Protein AF-A0A7V9ZBE3-F1 (afdb_monomer_lite)

Foldseek 3Di:
DKDKDWDQDPPRWIKMKIKDFAPDDQDDDDADAPQDPPPDDDDPVVDDDDPRMAIEMDTWDWDADPNDIDTDDDQQADDDDPPWDWQFQWHADPVGRRYGYGPLHRQRTWIDLDPFATDHDARADPVRHRPGHSVVRVVCCVQQVRTPQSVSCVRRVHHGDDDDDDPFDDDPVVLCVVLVVVVWHQRSNVRDTHHD

Structure (mmCIF, N/CA/C/O backbone):
data_AF-A0A7V9ZBE3-F1
#
_entry.id   AF-A0A7V9ZBE3-F1
#
loop_
_atom_site.group_PDB
_atom_site.id
_atom_site.type_symbol
_atom_site.label_atom_id
_atom_site.label_alt_id
_atom_site.label_comp_id
_atom_site.label_asym_id
_atom_site.label_entity_id
_atom_site.label_seq_id
_atom_site.pdbx_PDB_ins_code
_atom_site.Cartn_x
_atom_site.Cartn_y
_atom_site.Cartn_z
_atom_site.occupancy
_atom_site.B_iso_or_equiv
_atom_site.auth_seq_id
_atom_site.auth_comp_id
_atom_site.auth_asym_id
_atom_site.auth_atom_id
_atom_site.pdbx_PDB_model_num
ATOM 1 N N . MET A 1 1 ? -10.261 -4.586 -5.052 1.00 50.84 1 MET A N 1
ATOM 2 C CA . MET A 1 1 ? -9.344 -5.351 -5.919 1.00 50.84 1 MET A CA 1
ATOM 3 C C . MET A 1 1 ? -8.081 -4.534 -6.069 1.00 50.84 1 MET A C 1
ATOM 5 O O . MET A 1 1 ? -8.182 -3.362 -6.416 1.00 50.84 1 MET A O 1
ATOM 9 N N . ILE A 1 2 ? -6.935 -5.121 -5.738 1.00 62.88 2 ILE A N 1
ATOM 10 C CA . ILE A 1 2 ? -5.632 -4.501 -5.982 1.00 62.88 2 ILE A CA 1
ATOM 11 C C . ILE A 1 2 ? -5.140 -4.995 -7.351 1.00 62.88 2 ILE A C 1
ATOM 13 O O . ILE A 1 2 ? -5.454 -6.111 -7.752 1.00 62.88 2 ILE A O 1
ATOM 17 N N . ALA A 1 3 ? -4.419 -4.180 -8.110 1.00 81.06 3 ALA A N 1
ATOM 18 C CA . ALA A 1 3 ? -3.663 -4.650 -9.273 1.00 81.06 3 ALA A CA 1
ATOM 19 C C . ALA A 1 3 ? -2.249 -4.098 -9.147 1.00 81.06 3 ALA A C 1
ATOM 21 O O . ALA A 1 3 ? -2.089 -2.894 -8.977 1.00 81.06 3 ALA A O 1
ATOM 22 N N . ALA A 1 4 ? -1.233 -4.955 -9.189 1.00 86.50 4 ALA A N 1
ATOM 23 C CA . ALA A 1 4 ? 0.150 -4.536 -9.008 1.00 86.50 4 ALA A CA 1
ATOM 24 C C . ALA A 1 4 ? 0.995 -4.939 -10.212 1.00 86.50 4 ALA A C 1
ATOM 26 O O . ALA A 1 4 ? 0.887 -6.065 -10.699 1.00 86.50 4 ALA A O 1
ATOM 27 N N . LYS A 1 5 ? 1.848 -4.027 -10.678 1.00 90.56 5 LYS A N 1
ATOM 28 C CA . LYS A 1 5 ? 2.802 -4.307 -11.750 1.00 90.56 5 LYS A CA 1
ATOM 29 C C . LYS A 1 5 ? 4.126 -3.606 -11.484 1.00 90.56 5 LYS A C 1
ATOM 31 O O . LYS A 1 5 ? 4.147 -2.460 -11.032 1.00 90.56 5 LYS A O 1
ATOM 36 N N . SER A 1 6 ? 5.218 -4.323 -11.729 1.00 91.69 6 SER A N 1
ATOM 37 C CA . SER A 1 6 ? 6.575 -3.820 -11.532 1.00 91.69 6 SER A CA 1
ATOM 38 C C . SER A 1 6 ? 7.212 -3.398 -12.850 1.00 91.69 6 SER A C 1
ATOM 40 O O . SER A 1 6 ? 6.958 -4.004 -13.891 1.00 91.69 6 SER A O 1
ATOM 42 N N . TYR A 1 7 ? 8.058 -2.376 -12.785 1.00 91.06 7 TYR A N 1
ATOM 43 C CA . TYR A 1 7 ? 8.731 -1.769 -13.927 1.00 91.06 7 TYR A CA 1
ATOM 44 C C . TYR A 1 7 ? 10.185 -1.499 -13.563 1.00 91.06 7 TYR A C 1
ATOM 46 O O . TYR A 1 7 ? 10.488 -1.136 -12.424 1.00 91.06 7 TYR A O 1
ATOM 54 N N . ALA A 1 8 ? 11.070 -1.681 -14.539 1.00 89.06 8 ALA A N 1
ATOM 55 C CA . ALA A 1 8 ? 12.418 -1.150 -14.454 1.00 89.06 8 ALA A CA 1
ATOM 56 C C . ALA A 1 8 ? 12.346 0.363 -14.668 1.00 89.06 8 ALA A C 1
ATOM 58 O O . ALA A 1 8 ? 11.614 0.829 -15.545 1.00 89.06 8 ALA A O 1
ATOM 59 N N . VAL A 1 9 ? 13.081 1.111 -13.860 1.00 84.62 9 VAL A N 1
ATOM 60 C CA . VAL A 1 9 ? 13.240 2.560 -14.004 1.00 84.62 9 VAL A CA 1
ATOM 61 C C . VAL A 1 9 ? 14.723 2.883 -14.131 1.00 84.62 9 VAL A C 1
ATOM 63 O O . VAL A 1 9 ? 15.567 2.004 -13.947 1.00 84.62 9 VAL A O 1
ATOM 66 N N . GLU A 1 10 ? 15.032 4.127 -14.486 1.00 76.06 10 GLU A N 1
ATOM 67 C CA . GLU A 1 10 ? 16.412 4.617 -14.531 1.00 76.06 10 GLU A CA 1
ATOM 68 C C . GLU A 1 10 ? 17.120 4.352 -13.181 1.00 76.06 10 GLU A C 1
ATOM 70 O O . GLU A 1 10 ? 16.465 4.257 -12.140 1.00 76.06 10 GLU A O 1
ATOM 75 N N . ASP A 1 11 ? 18.443 4.164 -13.209 1.00 73.88 11 ASP A N 1
ATOM 76 C CA . ASP A 1 11 ? 19.284 3.752 -12.065 1.00 73.88 11 ASP A CA 1
ATOM 77 C C . ASP A 1 11 ? 19.127 2.285 -11.599 1.00 73.88 11 ASP A C 1
ATOM 79 O O . ASP A 1 11 ? 19.189 1.997 -10.401 1.00 73.88 11 ASP A O 1
ATOM 83 N N . ASP A 1 12 ? 18.906 1.340 -12.525 1.00 74.69 12 ASP A N 1
ATOM 84 C CA . ASP A 1 12 ? 18.849 -0.118 -12.263 1.00 74.69 12 ASP A CA 1
ATOM 85 C C . ASP A 1 12 ? 17.875 -0.527 -11.140 1.00 74.69 12 ASP A C 1
ATOM 87 O O . ASP A 1 12 ? 18.015 -1.555 -10.470 1.00 74.69 12 ASP A O 1
ATOM 91 N N . SER A 1 13 ? 16.848 0.293 -10.935 1.00 86.56 13 SER A N 1
ATOM 92 C CA . SER A 1 13 ? 15.885 0.134 -9.858 1.00 86.56 13 SER A CA 1
ATOM 93 C C . SER A 1 13 ? 14.605 -0.521 -10.371 1.00 86.56 13 SER A C 1
ATOM 95 O O . SER A 1 13 ? 14.184 -0.329 -11.512 1.00 86.56 13 SER A O 1
ATOM 97 N N . ILE A 1 14 ? 13.944 -1.289 -9.505 1.00 90.06 14 ILE A N 1
ATOM 98 C CA . ILE A 1 14 ? 12.598 -1.808 -9.765 1.00 90.06 14 ILE A CA 1
ATOM 99 C C . ILE A 1 14 ? 11.626 -1.011 -8.910 1.00 90.06 14 ILE A C 1
ATOM 101 O O . ILE A 1 14 ? 11.828 -0.881 -7.701 1.00 90.06 14 ILE A O 1
ATOM 105 N N . VAL A 1 15 ? 10.554 -0.525 -9.527 1.00 90.62 15 VAL A N 1
ATOM 106 C CA . VAL A 1 15 ? 9.406 0.049 -8.822 1.00 90.62 15 VAL A CA 1
ATOM 107 C C . VAL A 1 15 ? 8.166 -0.783 -9.080 1.00 90.62 15 VAL A C 1
ATOM 109 O O . VAL A 1 15 ? 8.050 -1.442 -10.111 1.00 90.62 15 VAL A O 1
ATOM 112 N N . THR A 1 16 ? 7.212 -0.733 -8.160 1.00 90.75 16 THR A N 1
ATOM 113 C CA . THR A 1 16 ? 5.905 -1.366 -8.308 1.00 90.75 16 THR A CA 1
ATOM 114 C C . THR A 1 16 ? 4.815 -0.326 -8.157 1.00 90.75 16 THR A C 1
ATOM 116 O O . THR A 1 16 ? 4.731 0.360 -7.140 1.00 90.75 16 THR A O 1
ATOM 119 N N . TRP A 1 17 ? 3.939 -0.268 -9.150 1.00 91.94 17 TRP A N 1
ATOM 120 C CA . TRP A 1 17 ? 2.702 0.491 -9.090 1.00 91.94 17 TRP A CA 1
ATOM 121 C C . TRP A 1 17 ? 1.583 -0.427 -8.631 1.00 91.94 17 TRP A C 1
ATOM 123 O O . TRP A 1 17 ? 1.403 -1.512 -9.183 1.00 91.94 17 TRP A O 1
ATOM 133 N N . SER A 1 18 ? 0.854 -0.004 -7.603 1.00 92.38 18 SER A N 1
ATOM 134 C CA . SER A 1 18 ? -0.285 -0.733 -7.049 1.00 92.38 18 SER A CA 1
ATOM 135 C C . SER A 1 18 ? -1.540 0.121 -7.178 1.00 92.38 18 SER A C 1
ATOM 137 O O . SER A 1 18 ? -1.599 1.234 -6.660 1.00 92.38 18 SER A O 1
ATOM 139 N N . LYS A 1 19 ? -2.536 -0.396 -7.890 1.00 93.62 19 LYS A N 1
ATOM 140 C CA . LYS A 1 19 ? -3.862 0.197 -8.027 1.00 93.62 19 LYS A CA 1
ATOM 141 C C . LYS A 1 19 ? -4.724 -0.244 -6.855 1.00 93.62 19 LYS A C 1
ATOM 143 O O . LYS A 1 19 ? -4.831 -1.443 -6.612 1.00 93.62 19 LYS A O 1
ATOM 148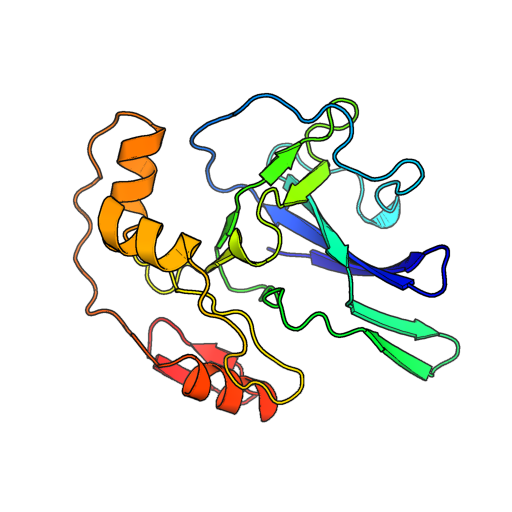 N N . PHE A 1 20 ? -5.355 0.702 -6.175 1.00 93.38 20 PHE A N 1
ATOM 149 C CA . PHE A 1 20 ? -6.295 0.447 -5.089 1.00 93.38 20 PHE A CA 1
ATOM 150 C C . PHE A 1 20 ? -7.655 1.022 -5.427 1.00 93.38 20 PHE A C 1
ATOM 152 O O . PHE A 1 20 ? -7.739 2.113 -5.983 1.00 93.38 20 PHE A O 1
ATOM 159 N N . LYS A 1 21 ? -8.706 0.321 -5.003 1.00 93.62 21 LYS A N 1
ATOM 160 C CA . LYS A 1 21 ? -10.043 0.896 -4.895 1.00 93.62 21 LYS A CA 1
ATOM 161 C C . LYS A 1 21 ? -10.187 1.588 -3.538 1.00 93.62 21 LYS A C 1
ATOM 163 O O . LYS A 1 21 ? -9.895 0.991 -2.505 1.00 93.62 21 LYS A O 1
ATOM 168 N N . ILE A 1 22 ? -10.650 2.828 -3.552 1.00 92.81 22 ILE A N 1
ATOM 169 C CA . ILE A 1 22 ? -10.975 3.636 -2.385 1.00 92.81 22 ILE A CA 1
ATOM 170 C C . ILE A 1 22 ? -12.344 3.187 -1.874 1.00 92.81 22 ILE A C 1
ATOM 172 O O . ILE A 1 22 ? -13.350 3.316 -2.569 1.00 92.81 22 ILE A O 1
ATOM 176 N N . LEU A 1 23 ? -12.384 2.661 -0.652 1.00 92.19 23 LEU A N 1
ATOM 177 C CA . LEU A 1 23 ? -13.646 2.360 0.033 1.00 92.19 23 LEU A CA 1
ATOM 178 C C . LEU A 1 23 ? -14.158 3.573 0.810 1.00 92.19 23 LEU A C 1
ATOM 180 O O . LEU A 1 23 ? -15.359 3.812 0.882 1.00 92.19 23 LEU A O 1
ATOM 184 N N . GLU A 1 24 ? -13.234 4.337 1.388 1.00 90.69 24 GLU A N 1
ATOM 185 C CA . GLU A 1 24 ? -13.528 5.480 2.240 1.00 90.69 24 GLU A CA 1
ATOM 186 C C . GLU A 1 24 ? -12.332 6.447 2.257 1.00 90.69 24 GLU A C 1
ATOM 188 O O . GLU A 1 24 ? -11.189 6.043 2.032 1.00 90.69 24 GLU A O 1
ATOM 193 N N . SER A 1 25 ? -12.581 7.730 2.532 1.00 89.19 25 SER A N 1
ATOM 194 C CA . SER A 1 25 ? -11.545 8.746 2.744 1.00 89.19 25 SER A CA 1
ATOM 195 C C . SER A 1 25 ? -11.967 9.680 3.878 1.00 89.19 25 SER A C 1
ATOM 197 O O . SER A 1 25 ? -13.076 10.207 3.847 1.00 89.19 25 SER A O 1
ATOM 199 N N . TRP A 1 26 ? -11.108 9.872 4.886 1.00 83.88 26 TRP A N 1
ATOM 200 C CA . TRP A 1 26 ? -11.493 10.578 6.120 1.00 83.88 26 TRP A CA 1
ATOM 201 C C . TRP A 1 26 ? -11.003 12.019 6.205 1.00 83.88 26 TRP A C 1
ATOM 203 O O . TRP A 1 26 ? -11.741 12.895 6.645 1.00 83.88 26 TRP A O 1
ATOM 213 N N . ARG A 1 27 ? -9.751 12.285 5.819 1.00 76.69 27 ARG A N 1
ATOM 214 C CA . ARG A 1 27 ? -9.167 13.625 5.916 1.00 76.69 27 ARG A CA 1
ATOM 215 C C . ARG A 1 27 ? -8.175 13.869 4.795 1.00 76.69 27 ARG A C 1
ATOM 217 O O . ARG A 1 27 ? -7.269 13.073 4.572 1.00 76.69 27 ARG A O 1
ATOM 224 N N . GLN A 1 28 ? -8.323 15.012 4.138 1.00 66.75 28 GLN A N 1
ATOM 225 C CA . GLN A 1 28 ? -7.358 15.503 3.168 1.00 66.75 28 GLN A CA 1
ATOM 226 C C . GLN A 1 28 ? -6.456 16.527 3.861 1.00 66.75 28 GLN A C 1
ATOM 228 O O . GLN A 1 28 ? -6.912 17.583 4.297 1.00 66.75 28 GLN A O 1
ATOM 233 N N . VAL A 1 29 ? -5.180 16.187 4.015 1.00 66.69 29 VAL A N 1
ATOM 234 C CA . VAL A 1 29 ? -4.126 17.148 4.367 1.00 66.69 29 VAL A CA 1
ATOM 235 C C . VAL A 1 29 ? -3.548 17.764 3.094 1.00 66.69 29 VAL A C 1
ATOM 237 O O . VAL A 1 29 ? -3.790 17.262 1.994 1.00 66.69 29 VAL A O 1
ATOM 240 N N . ALA A 1 30 ? -2.857 18.898 3.242 1.00 62.47 30 ALA A N 1
ATOM 241 C CA . ALA A 1 30 ? -2.333 19.670 2.121 1.00 62.47 30 ALA A CA 1
ATOM 242 C C . ALA A 1 30 ? -1.533 18.788 1.148 1.00 62.47 30 ALA A C 1
ATOM 244 O O . ALA A 1 30 ? -0.775 17.906 1.560 1.00 62.47 30 ALA A O 1
ATOM 245 N N . ALA A 1 31 ? -1.731 19.034 -0.148 1.00 64.06 31 ALA A N 1
ATOM 246 C CA . ALA A 1 31 ? -1.016 18.322 -1.192 1.00 64.06 31 ALA A CA 1
ATOM 247 C C . ALA A 1 31 ? 0.492 18.578 -1.082 1.00 64.06 31 ALA A C 1
ATOM 249 O O . ALA A 1 31 ? 0.947 19.642 -0.664 1.00 64.06 31 ALA A O 1
ATOM 250 N N . CYS A 1 32 ? 1.261 17.572 -1.466 1.00 65.94 32 CYS A N 1
ATOM 251 C CA . CYS A 1 32 ? 2.704 17.667 -1.598 1.00 65.94 32 CYS A CA 1
ATOM 252 C C . CYS A 1 32 ? 3.074 18.548 -2.780 1.00 65.94 32 CYS A C 1
ATOM 254 O O . CYS A 1 32 ? 2.455 18.404 -3.827 1.00 65.94 32 CYS A O 1
ATOM 256 N N . SER A 1 33 ? 4.108 19.378 -2.686 1.00 61.09 33 SER A N 1
ATOM 257 C CA . SER A 1 33 ? 4.586 20.110 -3.865 1.00 61.09 33 SER A CA 1
ATOM 258 C C . SER A 1 33 ? 5.357 19.229 -4.864 1.00 61.09 33 SER A C 1
ATOM 260 O O . SER A 1 33 ? 5.420 19.606 -6.027 1.00 61.09 33 SER A O 1
ATOM 262 N N . ALA A 1 34 ? 5.911 18.078 -4.443 1.00 63.38 34 ALA A N 1
ATOM 263 C CA . ALA A 1 34 ? 6.685 17.155 -5.295 1.00 63.38 34 ALA A CA 1
ATOM 264 C C . ALA A 1 34 ? 6.750 15.721 -4.712 1.00 63.38 34 ALA A C 1
ATOM 266 O O . ALA A 1 34 ? 7.783 15.287 -4.206 1.00 63.38 34 ALA A O 1
ATOM 267 N N . CYS A 1 35 ? 5.628 14.993 -4.698 1.00 63.94 35 CYS A N 1
ATOM 268 C CA . CYS A 1 35 ? 5.565 13.680 -4.026 1.00 63.94 35 CYS A CA 1
ATOM 269 C C . CYS A 1 35 ? 5.939 12.482 -4.874 1.00 63.94 35 CYS A C 1
ATOM 271 O O . CYS A 1 35 ? 6.245 11.409 -4.345 1.00 63.94 35 CYS A O 1
ATOM 273 N N . ILE A 1 36 ? 5.899 12.671 -6.179 1.00 67.69 36 ILE A N 1
ATOM 274 C CA . ILE A 1 36 ? 6.464 11.751 -7.136 1.00 67.69 36 ILE A CA 1
ATOM 275 C C . ILE A 1 36 ? 7.740 12.432 -7.611 1.00 67.69 36 ILE A C 1
ATOM 277 O O . ILE A 1 36 ? 7.722 13.622 -7.924 1.00 67.69 36 ILE A O 1
ATOM 281 N N . ARG A 1 37 ? 8.867 11.711 -7.571 1.00 66.12 37 ARG A N 1
ATOM 282 C CA . ARG A 1 37 ? 10.124 12.233 -8.119 1.00 66.12 37 ARG A CA 1
ATOM 283 C C . ARG A 1 37 ? 9.884 12.659 -9.564 1.00 66.12 37 ARG A C 1
ATOM 285 O O . ARG A 1 37 ? 9.230 11.930 -10.314 1.00 66.12 37 ARG A O 1
ATOM 292 N N . ASP A 1 38 ? 10.458 13.795 -9.940 1.00 60.62 38 ASP A N 1
ATOM 293 C CA . ASP A 1 38 ? 10.455 14.257 -11.324 1.00 60.62 38 ASP A CA 1
ATOM 294 C C . ASP A 1 38 ? 10.902 13.114 -12.253 1.00 60.62 38 ASP A C 1
ATOM 296 O O . ASP A 1 38 ? 11.915 12.461 -12.007 1.00 60.62 38 ASP A O 1
ATOM 300 N N . GLY A 1 39 ? 10.102 12.829 -13.285 1.00 62.28 39 GLY A N 1
ATOM 301 C CA . GLY A 1 39 ? 10.372 11.777 -14.275 1.00 62.28 39 GLY A CA 1
ATOM 302 C C . GLY A 1 39 ? 9.673 10.428 -14.047 1.00 62.28 39 GLY A C 1
ATOM 303 O O . GLY A 1 39 ? 9.581 9.638 -14.985 1.00 62.28 39 GLY A O 1
ATOM 304 N N . LEU A 1 40 ? 9.103 10.158 -12.868 1.00 77.31 40 LEU A N 1
ATOM 305 C CA . LEU A 1 40 ? 8.346 8.922 -12.612 1.00 77.31 40 LEU A CA 1
ATOM 306 C C . LEU A 1 40 ? 6.865 9.088 -12.978 1.00 77.31 40 LEU A C 1
ATOM 308 O O . LEU A 1 40 ? 6.022 9.382 -12.137 1.00 77.31 40 LEU A O 1
ATOM 312 N N . ALA A 1 41 ? 6.530 8.879 -14.249 1.00 83.69 41 ALA A N 1
ATOM 313 C CA . ALA A 1 41 ? 5.139 8.887 -14.698 1.00 83.69 41 ALA A CA 1
ATOM 314 C C . ALA A 1 41 ? 4.417 7.562 -14.364 1.00 83.69 41 ALA A C 1
ATOM 316 O O . ALA A 1 41 ? 5.033 6.491 -14.425 1.00 83.69 41 ALA A O 1
ATOM 317 N N . PRO A 1 42 ? 3.106 7.596 -14.051 1.00 88.44 42 PRO A N 1
ATOM 318 C CA . PRO A 1 42 ? 2.310 6.379 -13.951 1.00 88.44 42 PRO A CA 1
ATOM 319 C C . PRO A 1 42 ? 2.291 5.624 -15.297 1.00 88.44 42 PRO A C 1
ATOM 321 O O . PRO A 1 42 ? 2.173 6.255 -16.352 1.00 88.44 42 PRO A O 1
ATOM 324 N N . PRO A 1 43 ? 2.368 4.282 -15.290 1.00 90.50 43 PRO A N 1
ATOM 325 C CA . PRO A 1 43 ? 2.350 3.471 -16.502 1.00 90.50 43 PRO A CA 1
ATOM 326 C C . PRO A 1 43 ? 1.030 3.612 -17.260 1.00 90.50 43 PRO A C 1
ATOM 328 O O . PRO A 1 43 ? -0.050 3.528 -16.670 1.00 90.50 43 PRO A O 1
ATOM 331 N N . THR A 1 44 ? 1.106 3.783 -18.579 1.00 92.06 44 THR A N 1
ATOM 332 C CA . THR A 1 44 ? -0.071 4.016 -19.433 1.00 92.06 44 THR A CA 1
ATOM 333 C C . THR A 1 44 ? -1.048 2.845 -19.445 1.00 92.06 44 THR A C 1
ATOM 335 O O . THR A 1 44 ? -2.248 3.056 -19.571 1.00 92.06 44 THR A O 1
ATOM 338 N N . ASP A 1 45 ? -0.564 1.620 -19.257 1.00 91.31 45 ASP A N 1
ATOM 339 C CA . ASP A 1 45 ? -1.368 0.399 -19.179 1.00 91.31 45 ASP A CA 1
ATOM 340 C C . ASP A 1 45 ? -2.088 0.217 -17.832 1.00 91.31 45 ASP A C 1
ATOM 342 O O . ASP A 1 45 ? -2.932 -0.668 -17.696 1.00 91.31 45 ASP A O 1
ATOM 346 N N . MET A 1 46 ? -1.789 1.055 -16.835 1.00 92.31 46 MET A N 1
ATOM 347 C CA . MET A 1 46 ? -2.532 1.119 -15.572 1.00 92.31 46 MET A CA 1
ATOM 348 C C . MET A 1 46 ? -3.571 2.250 -15.547 1.00 92.31 46 MET A C 1
ATOM 350 O O . MET A 1 46 ? -4.309 2.377 -14.562 1.00 92.31 46 MET A O 1
ATOM 354 N N . LEU A 1 47 ? -3.655 3.027 -16.630 1.00 92.19 47 LEU A N 1
ATOM 355 C CA . LEU A 1 47 ? -4.565 4.152 -16.831 1.00 92.19 47 LEU A CA 1
ATOM 356 C C . LEU A 1 47 ? -5.659 3.819 -17.874 1.00 92.19 47 LEU A C 1
ATOM 358 O O . LEU A 1 47 ? -5.462 2.932 -18.704 1.00 92.19 47 LEU A O 1
ATOM 362 N N . PRO A 1 48 ? -6.800 4.539 -17.877 1.00 93.06 48 PRO A N 1
ATOM 363 C CA . PRO A 1 48 ? -7.223 5.529 -16.881 1.00 93.06 48 PRO A CA 1
ATOM 364 C C . PRO A 1 48 ? -7.597 4.883 -15.535 1.00 93.06 48 PRO A C 1
ATOM 366 O O . PRO A 1 48 ? -7.747 3.665 -15.427 1.00 93.06 48 PRO A O 1
ATOM 369 N N . LEU A 1 49 ? -7.726 5.713 -14.499 1.00 92.69 49 LEU A N 1
ATOM 370 C CA . LEU A 1 49 ? -8.242 5.302 -13.192 1.00 92.69 49 LEU A CA 1
ATOM 371 C C . LEU A 1 49 ? -9.727 5.633 -13.091 1.00 92.69 49 LEU A C 1
ATOM 373 O O . LEU A 1 49 ? -10.157 6.703 -13.523 1.00 92.69 49 LEU A O 1
ATOM 377 N N . ASN A 1 50 ? -10.502 4.730 -12.492 1.00 94.31 50 ASN A N 1
ATOM 378 C CA . ASN A 1 50 ? -11.871 5.053 -12.096 1.00 94.31 50 ASN A CA 1
ATOM 379 C C . ASN A 1 50 ? -11.863 6.117 -10.981 1.00 94.31 50 ASN A C 1
ATOM 381 O O . ASN A 1 50 ? -10.866 6.229 -10.270 1.00 94.31 50 ASN A O 1
ATOM 385 N N . PRO A 1 51 ? -12.939 6.902 -10.779 1.00 91.75 51 PRO A N 1
ATOM 386 C CA . PRO A 1 51 ? -12.965 7.957 -9.755 1.00 91.75 51 PRO A CA 1
ATOM 387 C C . PRO A 1 51 ? -12.715 7.466 -8.321 1.00 91.75 51 PRO A C 1
ATOM 389 O O . PRO A 1 51 ? -12.265 8.229 -7.469 1.00 91.75 51 PRO A O 1
ATOM 392 N N . ASP A 1 52 ? -13.011 6.196 -8.057 1.00 93.56 52 ASP A N 1
ATOM 393 C CA . ASP A 1 52 ? -12.778 5.495 -6.800 1.00 93.56 52 ASP A CA 1
ATOM 394 C C . ASP A 1 52 ? -11.471 4.692 -6.808 1.00 93.56 52 ASP A C 1
ATOM 396 O O . ASP A 1 52 ? -11.310 3.790 -5.996 1.00 93.56 52 ASP A O 1
ATOM 400 N N . GLU A 1 53 ? -10.531 4.983 -7.705 1.00 94.31 53 GLU A N 1
ATOM 401 C CA . GLU A 1 53 ? -9.229 4.321 -7.764 1.00 94.31 53 GLU A CA 1
ATOM 402 C C . GLU A 1 53 ? -8.073 5.293 -7.517 1.00 94.31 53 GLU A C 1
ATOM 404 O O . GLU A 1 53 ? -8.124 6.471 -7.882 1.00 94.31 53 GLU A O 1
ATOM 409 N N . ILE A 1 54 ? -7.001 4.766 -6.925 1.00 92.81 54 ILE A N 1
ATOM 410 C CA . ILE A 1 54 ? -5.701 5.434 -6.812 1.00 92.81 54 ILE A CA 1
ATOM 411 C C . ILE A 1 54 ? -4.570 4.521 -7.276 1.00 92.81 54 ILE A C 1
ATOM 413 O O . ILE A 1 54 ? -4.666 3.297 -7.177 1.00 92.81 54 ILE A O 1
ATOM 417 N N . LEU A 1 55 ? -3.473 5.126 -7.726 1.00 93.00 55 LEU A N 1
ATOM 418 C CA . LEU A 1 55 ? -2.194 4.465 -7.956 1.00 93.00 55 LEU A CA 1
ATOM 419 C C . LEU A 1 55 ? -1.184 4.886 -6.897 1.00 93.00 55 LEU A C 1
ATOM 421 O O . LEU A 1 55 ? -0.908 6.070 -6.707 1.00 93.00 55 LEU A O 1
ATOM 425 N N . VAL A 1 56 ? -0.606 3.882 -6.250 1.00 90.38 56 VAL A N 1
ATOM 426 C CA . VAL A 1 56 ? 0.446 4.038 -5.254 1.00 90.38 56 VAL A CA 1
ATOM 427 C C . VAL A 1 56 ? 1.745 3.498 -5.833 1.00 90.38 56 VAL A C 1
ATOM 429 O O . VAL A 1 56 ? 1.821 2.331 -6.228 1.00 90.38 56 VAL A O 1
ATOM 432 N N . LEU A 1 57 ? 2.765 4.349 -5.860 1.00 88.69 57 LEU A N 1
ATOM 433 C CA . LEU A 1 57 ? 4.132 3.965 -6.189 1.00 88.69 57 LEU A CA 1
ATOM 434 C C . LEU A 1 57 ? 4.852 3.434 -4.946 1.00 88.69 57 LEU A C 1
ATOM 436 O O . LEU A 1 57 ? 4.800 4.046 -3.878 1.00 88.69 57 LEU A O 1
ATOM 440 N N . ARG A 1 58 ? 5.592 2.337 -5.107 1.00 87.00 58 ARG A N 1
ATOM 441 C CA . ARG A 1 58 ? 6.608 1.890 -4.146 1.00 87.00 58 ARG A CA 1
ATOM 442 C C . ARG A 1 58 ? 7.872 1.419 -4.857 1.00 87.00 58 ARG A C 1
ATOM 444 O O . ARG A 1 58 ? 7.814 1.003 -6.013 1.00 87.00 58 ARG A O 1
ATOM 451 N N . GLY A 1 59 ? 8.994 1.428 -4.147 1.00 86.25 59 GLY A N 1
ATOM 452 C CA . GLY A 1 59 ? 10.203 0.745 -4.599 1.00 86.25 59 GLY A CA 1
ATOM 453 C C . GLY A 1 59 ? 10.100 -0.776 -4.435 1.00 86.25 59 GLY A C 1
ATOM 454 O O . GLY A 1 59 ? 9.236 -1.301 -3.725 1.00 86.25 59 GLY A O 1
ATOM 455 N N . GLY A 1 60 ? 10.997 -1.486 -5.109 1.00 88.56 60 GLY A N 1
ATOM 456 C CA . GLY A 1 60 ? 11.022 -2.940 -5.133 1.00 88.56 60 GLY A CA 1
ATOM 457 C C . GLY A 1 60 ? 9.956 -3.543 -6.046 1.00 88.56 60 GLY A C 1
ATOM 458 O O . GLY A 1 60 ? 9.144 -2.852 -6.667 1.00 88.56 60 GLY A O 1
ATOM 459 N N . GLY A 1 61 ? 9.960 -4.869 -6.144 1.00 89.12 61 GLY A N 1
ATOM 460 C CA . GLY A 1 61 ? 9.039 -5.610 -6.994 1.00 89.12 61 GLY A CA 1
ATOM 461 C C . GLY A 1 61 ? 9.637 -6.873 -7.585 1.00 89.12 61 GLY A C 1
ATOM 462 O O . GLY A 1 61 ? 10.684 -7.365 -7.161 1.00 89.12 61 GLY A O 1
ATOM 463 N N . SER A 1 62 ? 8.945 -7.416 -8.578 1.00 89.75 62 SER A N 1
ATOM 464 C CA . SER A 1 62 ? 9.406 -8.569 -9.345 1.00 89.75 62 SER A CA 1
ATOM 465 C C . SER A 1 62 ? 9.133 -8.335 -10.823 1.00 89.75 62 SER A C 1
ATOM 467 O O . SER A 1 62 ? 7.997 -8.070 -11.205 1.00 89.75 62 SER A O 1
ATOM 469 N N . LEU A 1 63 ? 10.171 -8.430 -11.649 1.00 91.31 63 LEU A N 1
ATOM 470 C CA . LEU A 1 63 ? 10.100 -8.193 -13.088 1.00 91.31 63 LEU A CA 1
ATOM 471 C C . LEU A 1 63 ? 10.808 -9.328 -13.828 1.00 91.31 63 LEU A C 1
ATOM 473 O O . LEU A 1 63 ? 11.929 -9.689 -13.480 1.00 91.31 63 LEU A O 1
ATOM 477 N N . ALA A 1 64 ? 10.169 -9.878 -14.858 1.00 91.06 64 ALA A N 1
ATOM 478 C CA . ALA A 1 64 ? 10.804 -10.834 -15.756 1.00 91.06 64 ALA A CA 1
ATOM 479 C C . ALA A 1 64 ? 11.395 -10.102 -16.970 1.00 91.06 64 ALA A C 1
ATOM 481 O O . ALA A 1 64 ? 10.664 -9.438 -17.703 1.00 91.06 64 ALA A O 1
ATOM 482 N N . VAL A 1 65 ? 12.702 -10.244 -17.198 1.00 86.06 65 VAL A N 1
ATOM 483 C CA . VAL A 1 65 ? 13.415 -9.673 -18.351 1.00 86.06 65 VAL A CA 1
ATOM 484 C C . VAL A 1 65 ? 14.154 -10.801 -19.060 1.00 86.06 65 VAL A C 1
ATOM 486 O O . VAL A 1 65 ? 14.953 -11.498 -18.443 1.00 86.06 65 VAL A O 1
ATOM 489 N N . ASN A 1 66 ? 13.870 -11.019 -20.348 1.00 91.00 66 ASN A N 1
ATOM 490 C CA . ASN A 1 66 ? 14.483 -12.090 -21.152 1.00 91.00 66 ASN A CA 1
ATOM 491 C C . ASN A 1 66 ? 14.395 -13.489 -20.502 1.00 91.00 66 ASN A C 1
ATOM 493 O O . ASN A 1 66 ? 15.335 -14.276 -20.561 1.00 91.00 66 ASN A O 1
ATOM 497 N N . GLY A 1 67 ? 13.273 -13.790 -19.839 1.00 90.44 67 GLY A N 1
ATOM 498 C CA . GLY A 1 67 ? 13.065 -15.061 -19.135 1.00 90.44 67 GLY A CA 1
ATOM 499 C C . GLY A 1 67 ? 13.755 -15.171 -17.769 1.00 90.44 67 GLY A C 1
ATOM 500 O O . GLY A 1 67 ? 13.556 -16.165 -17.077 1.00 90.44 67 GLY A O 1
ATOM 501 N N . VAL A 1 68 ? 14.511 -14.155 -17.342 1.00 90.62 68 VAL A N 1
ATOM 502 C CA . VAL A 1 68 ? 15.122 -14.082 -16.008 1.00 90.62 68 VAL A CA 1
ATOM 503 C C . VAL A 1 68 ? 14.215 -13.283 -15.077 1.00 90.62 68 VAL A C 1
ATOM 505 O O . VAL A 1 68 ? 13.865 -12.141 -15.369 1.00 90.62 68 VAL A O 1
ATOM 508 N N . LEU A 1 69 ? 13.834 -13.875 -13.944 1.00 91.19 69 LEU A N 1
ATOM 509 C CA . LEU A 1 69 ? 13.052 -13.198 -12.910 1.00 91.19 69 LEU A CA 1
ATOM 510 C C . LEU A 1 69 ? 13.978 -12.407 -11.979 1.00 91.19 69 LEU A C 1
ATOM 512 O O . LEU A 1 69 ? 14.707 -12.990 -11.178 1.00 91.19 69 LEU A O 1
ATOM 516 N N . LEU A 1 70 ? 13.907 -11.082 -12.052 1.00 89.75 70 LEU A N 1
ATOM 517 C CA . LEU A 1 70 ? 14.575 -10.164 -11.137 1.00 89.75 70 LEU A CA 1
ATOM 518 C C . LEU A 1 70 ? 13.634 -9.823 -9.981 1.00 89.75 70 LEU A C 1
ATOM 520 O O . LEU A 1 70 ? 12.457 -9.527 -10.196 1.00 89.75 70 LEU A O 1
ATOM 524 N N . LYS A 1 71 ? 14.153 -9.843 -8.751 1.00 89.31 71 LYS A N 1
ATOM 525 C CA . LYS A 1 71 ? 13.418 -9.436 -7.548 1.00 89.31 71 LYS A CA 1
ATOM 526 C C . LYS A 1 71 ? 14.206 -8.376 -6.798 1.00 89.31 71 LYS A C 1
ATOM 528 O O . LYS A 1 71 ? 15.364 -8.597 -6.463 1.00 89.31 71 LYS A O 1
ATOM 533 N N . SER A 1 72 ? 13.551 -7.264 -6.494 1.00 87.44 72 SER A N 1
ATOM 534 C CA . SER A 1 72 ? 14.061 -6.249 -5.576 1.00 87.44 72 SER A CA 1
ATOM 535 C C . SER A 1 72 ? 13.154 -6.230 -4.352 1.00 87.44 72 SER A C 1
ATOM 537 O O . SER A 1 72 ? 11.949 -5.997 -4.466 1.00 87.44 72 SER A O 1
ATOM 539 N N . ILE A 1 73 ? 13.712 -6.563 -3.190 1.00 79.88 73 ILE A N 1
ATOM 540 C CA . ILE A 1 73 ? 12.955 -6.705 -1.946 1.00 79.88 73 ILE A CA 1
ATOM 541 C C . ILE A 1 73 ? 13.207 -5.469 -1.087 1.00 79.88 73 ILE A C 1
ATOM 543 O O . ILE A 1 73 ? 14.334 -5.223 -0.667 1.00 79.88 73 ILE A O 1
ATOM 547 N N . MET A 1 74 ? 12.140 -4.723 -0.808 1.00 78.25 74 MET A N 1
ATOM 548 C CA . MET A 1 74 ? 12.116 -3.713 0.248 1.00 78.25 74 MET A CA 1
ATOM 549 C C . MET A 1 74 ? 11.561 -4.353 1.520 1.00 78.25 74 MET A C 1
ATOM 551 O O . MET A 1 74 ? 10.399 -4.760 1.546 1.00 78.25 74 MET A O 1
ATOM 555 N N . TYR A 1 75 ? 12.405 -4.497 2.541 1.00 70.56 75 TYR A N 1
ATOM 556 C CA . TYR A 1 75 ? 12.062 -5.184 3.796 1.00 70.56 75 TYR A CA 1
ATOM 557 C C . TYR A 1 75 ? 11.262 -4.308 4.768 1.00 70.56 75 TYR A C 1
ATOM 559 O O . TYR A 1 75 ? 10.577 -4.820 5.649 1.00 70.56 75 TYR A O 1
ATOM 567 N N . ASP A 1 76 ? 11.313 -2.995 4.576 1.00 71.25 76 ASP A N 1
ATOM 568 C CA . ASP A 1 76 ? 10.601 -1.970 5.337 1.00 71.25 76 ASP A CA 1
ATOM 569 C C . ASP A 1 76 ? 9.213 -1.645 4.759 1.00 71.25 76 ASP A C 1
ATOM 571 O O . ASP A 1 76 ? 8.537 -0.734 5.236 1.00 71.25 76 ASP A O 1
ATOM 575 N N . PHE A 1 77 ? 8.774 -2.375 3.728 1.00 75.31 77 PHE A N 1
ATOM 576 C CA . PHE A 1 77 ? 7.509 -2.125 3.050 1.00 75.31 77 PHE A CA 1
ATOM 577 C C . PHE A 1 77 ? 6.646 -3.396 2.987 1.00 75.31 77 PHE A C 1
ATOM 579 O O . PHE A 1 77 ? 7.061 -4.392 2.383 1.00 75.31 77 PHE A O 1
ATOM 586 N N . PRO A 1 78 ? 5.421 -3.389 3.549 1.00 73.69 78 PRO A N 1
ATOM 587 C CA . PRO A 1 78 ? 4.567 -4.568 3.532 1.00 73.69 78 PRO A CA 1
ATOM 588 C C . PRO A 1 78 ? 4.137 -4.922 2.106 1.00 73.69 78 PRO A C 1
ATOM 590 O O . PRO A 1 78 ? 3.797 -4.064 1.290 1.00 73.69 78 PRO A O 1
ATOM 593 N N . GLN A 1 79 ? 4.141 -6.214 1.790 1.00 73.50 79 GLN A N 1
ATOM 594 C CA . GLN A 1 79 ? 3.591 -6.693 0.526 1.00 73.50 79 GLN A CA 1
ATOM 595 C C . GLN A 1 79 ? 2.063 -6.596 0.581 1.00 73.50 79 GLN A C 1
ATOM 597 O O . GLN A 1 79 ? 1.440 -7.075 1.528 1.00 73.50 79 GLN A O 1
ATOM 602 N N . PHE A 1 80 ? 1.464 -5.974 -0.433 1.00 82.31 80 PHE A N 1
ATOM 603 C CA . PHE A 1 80 ? 0.013 -5.919 -0.554 1.00 82.31 80 PHE A CA 1
ATOM 604 C C . PHE A 1 80 ? -0.536 -7.271 -1.006 1.00 82.31 80 PHE A C 1
ATOM 606 O O . PHE A 1 80 ? -0.009 -7.875 -1.941 1.00 82.31 80 PHE A O 1
ATOM 613 N N . SER A 1 81 ? -1.616 -7.707 -0.368 1.00 79.62 81 SER A N 1
ATOM 614 C CA . SER A 1 81 ? -2.380 -8.890 -0.737 1.00 79.62 81 SER A CA 1
ATOM 615 C C . SER A 1 81 ? -3.721 -8.474 -1.326 1.00 79.62 81 SER A C 1
ATOM 617 O O . SER A 1 81 ? -4.362 -7.538 -0.851 1.00 79.62 81 SER A O 1
ATOM 619 N N . PHE A 1 82 ? -4.139 -9.156 -2.389 1.00 75.88 82 PHE A N 1
ATOM 620 C CA . PHE A 1 82 ? -5.295 -8.773 -3.207 1.00 75.88 82 PHE A CA 1
ATOM 621 C C . PHE A 1 82 ? -6.653 -8.908 -2.505 1.00 75.88 82 PHE A C 1
ATOM 623 O O . PHE A 1 82 ? -7.633 -8.298 -2.938 1.00 75.88 82 PHE A O 1
ATOM 630 N N . ASP A 1 83 ? -6.688 -9.702 -1.445 1.00 79.19 83 ASP A N 1
ATOM 631 C CA . ASP A 1 83 ? -7.821 -10.085 -0.604 1.00 79.19 83 ASP A CA 1
ATOM 632 C C . ASP A 1 83 ? -7.932 -9.255 0.687 1.00 79.19 83 ASP A C 1
ATOM 634 O O . ASP A 1 83 ? -8.822 -9.502 1.493 1.00 79.19 83 ASP A O 1
ATOM 638 N N . HIS A 1 84 ? -7.074 -8.247 0.874 1.00 82.81 84 HIS A N 1
ATOM 639 C CA . HIS A 1 84 ? -7.029 -7.452 2.100 1.00 82.81 84 HIS A CA 1
ATOM 640 C C . HIS A 1 84 ? -7.351 -5.975 1.870 1.00 82.81 84 HIS A C 1
ATOM 642 O O . HIS A 1 84 ? -7.024 -5.382 0.838 1.00 82.81 84 HIS A O 1
ATOM 648 N N . ASN A 1 85 ? -7.965 -5.369 2.887 1.00 89.69 85 ASN A N 1
ATOM 649 C CA . ASN A 1 85 ? -8.172 -3.929 2.967 1.00 89.69 85 ASN A CA 1
ATOM 650 C C . ASN A 1 85 ? -7.088 -3.287 3.835 1.00 89.69 85 ASN A C 1
ATOM 652 O O . ASN A 1 85 ? -6.587 -3.886 4.788 1.00 89.69 85 ASN A O 1
ATOM 656 N N . TYR A 1 86 ? -6.752 -2.042 3.511 1.00 91.12 86 TYR A N 1
ATOM 657 C CA . TYR A 1 86 ? -5.678 -1.301 4.160 1.00 91.12 86 TYR A CA 1
ATOM 658 C C . TYR A 1 86 ? -6.133 0.120 4.469 1.00 91.12 86 TYR A C 1
ATOM 660 O O . TYR A 1 86 ? -6.821 0.745 3.659 1.00 91.12 86 TYR A O 1
ATOM 668 N N . VAL A 1 87 ? -5.681 0.659 5.598 1.00 91.31 87 VAL A N 1
ATOM 669 C CA . VAL A 1 87 ? -5.629 2.107 5.804 1.00 91.31 87 VAL A CA 1
ATOM 670 C C . VAL A 1 87 ? -4.296 2.598 5.259 1.00 91.31 87 VAL A C 1
ATOM 672 O O . VAL A 1 87 ? -3.236 2.099 5.643 1.00 91.31 87 VAL A O 1
ATOM 675 N N . LEU A 1 88 ? -4.359 3.561 4.340 1.00 90.88 88 LEU A N 1
ATOM 676 C CA . LEU A 1 88 ? -3.194 4.137 3.679 1.00 90.88 88 LEU A CA 1
ATOM 677 C C . LEU A 1 88 ? -3.096 5.628 3.991 1.00 90.88 88 LEU A C 1
ATOM 679 O O . LEU A 1 88 ? -4.035 6.390 3.751 1.00 90.88 88 LEU A O 1
ATOM 683 N N . PHE A 1 89 ? -1.922 6.064 4.437 1.00 88.69 89 PHE A N 1
ATOM 684 C CA . PHE A 1 89 ? -1.581 7.485 4.508 1.00 88.69 89 PHE A CA 1
ATOM 685 C C . PHE A 1 89 ? -1.077 7.956 3.146 1.00 88.69 89 PHE A C 1
ATOM 687 O O . PHE A 1 89 ? 0.124 8.010 2.882 1.00 88.69 89 PHE A O 1
ATOM 694 N N . PHE A 1 90 ? -2.026 8.235 2.257 1.00 87.25 90 PHE A N 1
ATOM 695 C CA . PHE A 1 90 ? -1.766 8.561 0.860 1.00 87.25 90 PHE A CA 1
ATOM 696 C C . PHE A 1 90 ? -1.576 10.063 0.644 1.00 87.25 90 PHE A C 1
ATOM 698 O O . PHE A 1 90 ? -2.420 10.872 1.036 1.00 87.25 90 PHE A O 1
ATOM 705 N N . GLN A 1 91 ? -0.492 10.425 -0.035 1.00 86.06 91 GLN A N 1
ATOM 706 C CA . GLN A 1 91 ? -0.203 11.792 -0.432 1.00 86.06 91 GLN A CA 1
ATOM 707 C C . GLN A 1 91 ? -0.346 11.938 -1.945 1.00 86.06 91 GLN A C 1
ATOM 709 O O . GLN A 1 91 ? 0.293 11.225 -2.716 1.00 86.06 91 GLN A O 1
ATOM 714 N N . ARG A 1 92 ? -1.209 12.867 -2.360 1.00 84.00 92 ARG A N 1
ATOM 715 C CA . ARG A 1 92 ? -1.585 13.072 -3.764 1.00 84.00 92 ARG A CA 1
ATOM 716 C C . ARG A 1 92 ? -0.571 13.938 -4.500 1.00 84.00 92 ARG A C 1
ATOM 718 O O . ARG A 1 92 ? -0.096 14.932 -3.944 1.00 84.00 92 ARG A O 1
ATOM 725 N N . ASP A 1 93 ? -0.327 13.599 -5.759 1.00 79.12 93 ASP A N 1
ATOM 726 C CA . ASP A 1 93 ? 0.326 14.481 -6.718 1.00 79.12 93 ASP A CA 1
ATOM 727 C C . ASP A 1 93 ? -0.639 15.619 -7.123 1.00 79.12 93 ASP A C 1
ATOM 729 O O . ASP A 1 93 ? -1.785 15.343 -7.492 1.00 79.12 93 ASP A O 1
ATOM 733 N N . PRO A 1 94 ? -0.235 16.903 -7.052 1.00 77.75 94 PRO A N 1
ATOM 734 C CA . PRO A 1 94 ? -1.098 18.023 -7.436 1.00 77.75 94 PRO A CA 1
ATOM 735 C C . PRO A 1 94 ? -1.532 18.002 -8.904 1.00 77.75 94 PRO A C 1
ATOM 737 O O . PRO A 1 94 ? -2.628 18.459 -9.223 1.00 77.75 94 PRO A O 1
ATOM 740 N N . SER A 1 95 ? -0.671 17.502 -9.793 1.00 79.62 95 SER A N 1
ATOM 741 C CA . SER A 1 95 ? -0.934 17.414 -11.230 1.00 79.62 95 SER A CA 1
ATOM 742 C C . SER A 1 95 ? -1.815 16.213 -11.583 1.00 79.62 95 SER A C 1
ATOM 744 O O . SER A 1 95 ? -2.549 16.259 -12.570 1.00 79.62 95 SER A O 1
ATOM 746 N N . GLN A 1 96 ? -1.780 15.157 -10.762 1.00 82.75 96 GLN A N 1
ATOM 747 C CA . GLN A 1 96 ? -2.564 13.935 -10.937 1.00 82.75 96 GLN A CA 1
ATOM 748 C C . GLN A 1 96 ? -3.084 13.425 -9.581 1.00 82.75 96 GLN A C 1
ATOM 750 O O . GLN A 1 96 ? -2.476 12.550 -8.971 1.00 82.75 96 GLN A O 1
ATOM 755 N N . PRO A 1 97 ? -4.245 13.903 -9.096 1.00 81.25 97 PRO A N 1
ATOM 756 C CA . PRO A 1 97 ? -4.685 13.689 -7.711 1.00 81.25 97 PRO A CA 1
ATOM 757 C C . PRO A 1 97 ? -4.988 12.229 -7.337 1.00 81.25 97 PRO A C 1
ATOM 759 O O . PRO A 1 97 ? -5.130 11.915 -6.156 1.00 81.25 97 PRO A O 1
ATOM 762 N N . GLN A 1 98 ? -5.115 11.339 -8.320 1.00 88.38 98 GLN A N 1
ATOM 763 C CA . GLN A 1 98 ? -5.319 9.902 -8.115 1.00 88.38 98 GLN A CA 1
ATOM 764 C C . GLN A 1 98 ? -4.005 9.111 -8.104 1.00 88.38 98 GLN A C 1
ATOM 766 O O . GLN A 1 98 ? -4.009 7.903 -7.888 1.00 88.38 98 GLN A O 1
ATOM 771 N N . VAL A 1 99 ? -2.879 9.778 -8.330 1.00 88.81 99 VAL A N 1
ATOM 772 C CA . VAL A 1 99 ? -1.542 9.193 -8.342 1.00 88.81 99 VAL A CA 1
ATOM 773 C C . VAL A 1 99 ? -0.760 9.813 -7.195 1.00 88.81 99 VAL A C 1
ATOM 775 O O . VAL A 1 99 ? -0.916 10.992 -6.875 1.00 88.81 99 VAL A O 1
ATOM 778 N N . GLY A 1 100 ? 0.040 9.006 -6.514 1.00 86.88 100 GLY A N 1
ATOM 779 C CA . GLY A 1 100 ? 0.775 9.504 -5.369 1.00 86.88 100 GLY A CA 1
ATOM 780 C C . GLY A 1 100 ? 1.654 8.467 -4.704 1.00 86.88 100 GLY A C 1
ATOM 781 O O . GLY A 1 100 ? 1.873 7.359 -5.205 1.00 86.88 100 GLY A O 1
ATOM 782 N N . SER A 1 101 ? 2.150 8.852 -3.541 1.00 85.81 101 SER A N 1
ATOM 783 C CA . SER A 1 101 ? 3.038 8.050 -2.712 1.00 85.81 101 SER A CA 1
ATOM 784 C C . SER A 1 101 ? 2.472 7.917 -1.302 1.00 85.81 101 SER A C 1
ATOM 786 O O . SER A 1 101 ? 1.518 8.595 -0.909 1.00 85.81 101 SER A O 1
ATOM 788 N N . LEU A 1 102 ? 3.027 6.982 -0.536 1.00 86.88 102 LEU A N 1
ATOM 789 C CA . LEU A 1 102 ? 2.682 6.841 0.872 1.00 86.88 102 LEU A CA 1
ATOM 790 C C . LEU A 1 102 ? 3.536 7.793 1.696 1.00 86.88 102 LEU A C 1
ATOM 792 O O . LEU A 1 102 ? 4.759 7.677 1.703 1.00 86.88 102 LEU A O 1
ATOM 796 N N . TRP A 1 103 ? 2.883 8.703 2.417 1.00 82.81 103 TRP A N 1
ATOM 797 C CA . TRP A 1 103 ? 3.549 9.769 3.167 1.00 82.81 103 TRP A CA 1
ATOM 798 C C . TRP A 1 103 ? 4.521 9.228 4.222 1.00 82.81 103 TRP A C 1
ATOM 800 O O . TRP A 1 103 ? 5.612 9.758 4.409 1.00 82.81 103 TRP A O 1
ATOM 810 N N . LEU A 1 104 ? 4.136 8.134 4.880 1.00 81.50 104 LEU A N 1
ATOM 811 C CA . LEU A 1 104 ? 4.934 7.462 5.908 1.00 81.50 104 LEU A CA 1
ATOM 812 C C . LEU A 1 104 ? 5.671 6.227 5.356 1.00 81.50 104 LEU A C 1
ATOM 814 O O . LEU A 1 104 ? 6.097 5.367 6.127 1.00 81.50 104 LEU A O 1
ATOM 818 N N . GLY A 1 105 ? 5.789 6.094 4.029 1.00 83.81 105 GLY A N 1
ATOM 819 C CA . GLY A 1 105 ? 6.337 4.895 3.395 1.00 83.81 105 GLY A CA 1
ATOM 820 C C . GLY A 1 105 ? 5.587 3.628 3.820 1.00 83.81 105 GLY A C 1
ATOM 821 O O . GLY A 1 105 ? 4.364 3.645 3.984 1.00 83.81 105 GLY A O 1
ATOM 822 N N . GLY A 1 106 ? 6.321 2.533 4.035 1.00 82.62 106 GLY A N 1
ATOM 823 C CA . GLY A 1 106 ? 5.749 1.271 4.513 1.00 82.62 106 GLY A CA 1
ATOM 824 C C . GLY A 1 106 ? 5.125 1.359 5.909 1.00 82.62 106 GLY A C 1
ATOM 825 O O . GLY A 1 106 ? 4.154 0.659 6.184 1.00 82.62 106 GLY A O 1
ATOM 826 N N . ASN A 1 107 ? 5.595 2.286 6.753 1.00 82.56 107 ASN A N 1
ATOM 827 C CA . ASN A 1 107 ? 5.073 2.486 8.110 1.00 82.56 107 ASN A CA 1
ATOM 828 C C . ASN A 1 107 ? 3.635 3.032 8.129 1.00 82.56 107 ASN A C 1
ATOM 830 O O . ASN A 1 107 ? 2.951 2.913 9.142 1.00 82.56 107 ASN A O 1
ATOM 834 N N . GLY A 1 108 ? 3.183 3.640 7.025 1.00 84.56 108 GLY A N 1
ATOM 835 C CA . GLY A 1 108 ? 1.823 4.160 6.850 1.00 84.56 108 GLY A CA 1
ATOM 836 C C . GLY A 1 108 ? 0.858 3.194 6.173 1.00 84.56 108 GLY A C 1
ATOM 837 O O . GLY A 1 108 ? -0.220 3.618 5.755 1.00 84.56 108 GLY A O 1
ATOM 838 N N . VAL A 1 109 ? 1.246 1.933 5.997 1.00 87.69 109 VAL A N 1
ATOM 839 C CA . VAL A 1 109 ? 0.357 0.885 5.498 1.00 87.69 109 VAL A CA 1
ATOM 840 C C . VAL A 1 109 ? -0.132 0.077 6.686 1.00 87.69 109 VAL A C 1
ATOM 842 O O . VAL A 1 109 ? 0.643 -0.658 7.289 1.00 87.69 109 VAL A O 1
ATOM 845 N N . LEU A 1 110 ? -1.421 0.179 6.999 1.00 88.00 110 LEU A N 1
ATOM 846 C CA . LEU A 1 110 ? -2.020 -0.546 8.117 1.00 88.00 110 LEU A CA 1
ATOM 847 C C . LEU A 1 110 ? -3.022 -1.570 7.575 1.00 88.00 110 LEU A C 1
ATOM 849 O O . LEU A 1 110 ? -4.105 -1.179 7.126 1.00 88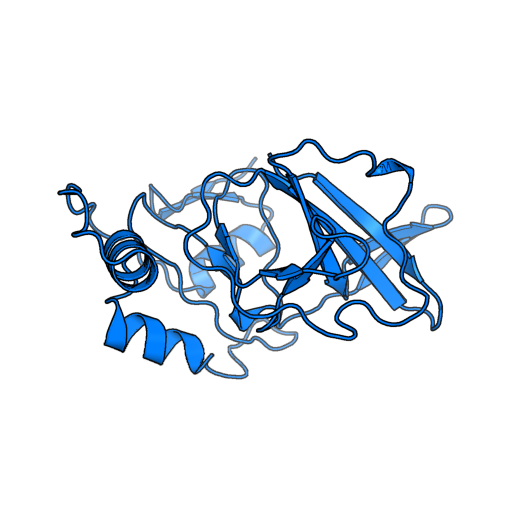.00 110 LEU A O 1
ATOM 853 N N . PRO A 1 111 ? -2.686 -2.870 7.571 1.00 87.81 111 PRO A N 1
ATOM 854 C CA . PRO A 1 111 ? -3.635 -3.912 7.203 1.00 87.81 111 PRO A CA 1
ATOM 855 C C . PRO A 1 111 ? -4.817 -3.942 8.176 1.00 87.81 111 PRO A C 1
ATOM 857 O O . PRO A 1 111 ? -4.634 -3.796 9.386 1.00 87.81 111 PRO A O 1
ATOM 860 N N . ILE A 1 112 ? -6.020 -4.164 7.654 1.00 88.06 112 ILE A N 1
ATOM 861 C CA . ILE A 1 112 ? -7.219 -4.400 8.461 1.00 88.06 112 ILE A CA 1
ATOM 862 C C . ILE A 1 112 ? -7.339 -5.916 8.664 1.00 88.06 112 ILE A C 1
ATOM 864 O O . ILE A 1 112 ? -7.552 -6.650 7.704 1.00 88.06 112 ILE A O 1
ATOM 868 N N . VAL A 1 113 ? -7.141 -6.372 9.904 1.00 79.44 113 VAL A N 1
ATOM 869 C CA . VAL A 1 113 ? -7.037 -7.797 10.296 1.00 79.44 113 VAL A CA 1
ATOM 870 C C . VAL A 1 113 ? -8.407 -8.409 10.553 1.00 79.44 113 VAL A C 1
ATOM 872 O O . VAL A 1 113 ? -8.715 -9.505 10.110 1.00 79.44 113 VAL A O 1
ATOM 875 N N . SER A 1 114 ? -9.237 -7.678 11.281 1.00 77.12 114 SER A N 1
ATOM 876 C CA . SER A 1 114 ? -10.648 -7.973 11.495 1.00 77.12 114 SER A CA 1
ATOM 877 C C . SER A 1 114 ? -11.404 -6.666 11.299 1.00 77.12 114 SER A C 1
ATOM 879 O O . SER A 1 114 ? -10.781 -5.607 11.349 1.00 77.12 114 SER A O 1
ATOM 881 N N . GLY A 1 115 ? -12.717 -6.698 11.057 1.00 77.31 115 GLY A N 1
ATOM 882 C CA . GLY A 1 115 ? -13.486 -5.538 10.570 1.00 77.31 115 GLY A CA 1
ATOM 883 C C . GLY A 1 115 ? -13.268 -4.189 11.283 1.00 77.31 115 GLY A C 1
ATOM 884 O O . GLY A 1 115 ? -13.542 -3.152 10.688 1.00 77.31 115 GLY A O 1
ATOM 885 N N . ASN A 1 116 ? -12.740 -4.181 12.513 1.00 82.69 116 ASN A N 1
ATOM 886 C CA . ASN A 1 116 ? -12.370 -2.972 13.249 1.00 82.69 116 ASN A CA 1
ATOM 887 C C . ASN A 1 116 ? -10.901 -2.921 13.732 1.00 82.69 116 ASN A C 1
ATOM 889 O O . ASN A 1 116 ? -10.518 -1.973 14.406 1.00 82.69 116 ASN A O 1
ATOM 893 N N . GLN A 1 117 ? -10.057 -3.910 13.444 1.00 86.25 117 GLN A N 1
ATOM 894 C CA . GLN A 1 117 ? -8.707 -3.989 14.006 1.00 86.25 117 GLN A CA 1
ATOM 895 C C . GLN A 1 117 ? -7.622 -3.730 12.963 1.00 86.25 117 GLN A C 1
ATOM 897 O O . GLN A 1 117 ? -7.595 -4.357 11.905 1.00 86.25 117 GLN A O 1
ATOM 902 N N . LEU A 1 118 ? -6.687 -2.850 13.311 1.00 87.31 118 LEU A N 1
ATOM 903 C CA . LEU A 1 118 ? -5.493 -2.543 12.531 1.00 87.31 118 LEU A CA 1
ATOM 904 C C . LEU A 1 118 ? -4.316 -3.418 12.987 1.00 87.31 118 LEU A C 1
ATOM 906 O O . LEU A 1 118 ? -4.073 -3.564 14.186 1.00 87.31 118 LEU A O 1
ATOM 910 N N . ALA A 1 119 ? -3.579 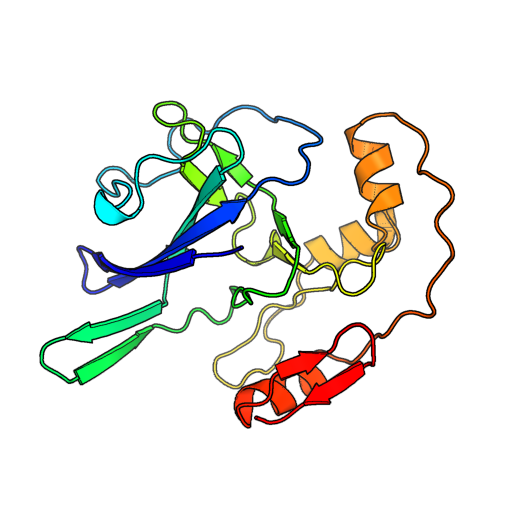-3.989 12.034 1.00 82.44 119 ALA A N 1
ATOM 911 C CA . ALA A 1 119 ? -2.308 -4.658 12.299 1.00 82.44 119 ALA A CA 1
ATOM 912 C C . ALA A 1 119 ? -1.179 -3.649 12.511 1.00 82.44 119 ALA A C 1
ATOM 914 O O . ALA A 1 119 ? -1.110 -2.603 11.864 1.00 82.44 119 ALA A O 1
ATOM 915 N N . THR A 1 120 ? -0.239 -4.043 13.360 1.00 71.69 120 THR A N 1
ATOM 916 C CA . THR A 1 120 ? 1.049 -3.383 13.532 1.00 71.69 120 THR A CA 1
ATO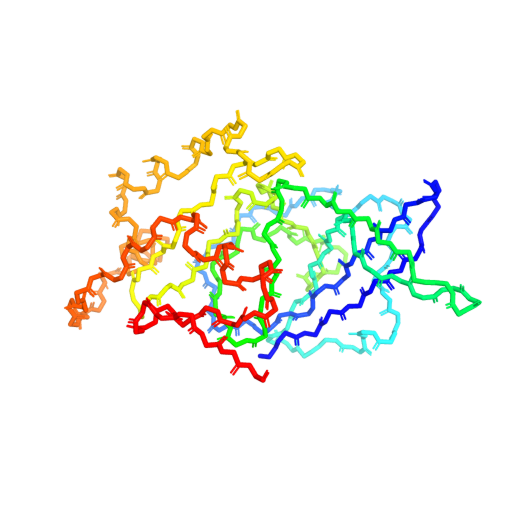M 917 C C . THR A 1 120 ? 2.033 -3.867 12.464 1.00 71.69 120 THR A C 1
ATOM 919 O O . THR A 1 120 ? 2.061 -5.056 12.136 1.00 71.69 120 THR A O 1
ATOM 922 N N . VAL A 1 121 ? 2.852 -2.968 11.912 1.00 70.62 121 VAL A N 1
ATOM 923 C CA . VAL A 1 121 ? 3.870 -3.320 10.907 1.00 70.62 121 VAL A CA 1
ATOM 924 C C . VAL A 1 121 ? 5.231 -2.862 11.412 1.00 70.62 121 VAL A C 1
ATOM 926 O O . VAL A 1 121 ? 5.524 -1.668 11.391 1.00 70.62 121 VAL A O 1
ATOM 929 N N . ASP A 1 122 ? 6.040 -3.812 11.879 1.00 69.50 122 ASP A N 1
ATOM 930 C CA . ASP A 1 122 ? 7.437 -3.578 12.259 1.00 69.50 122 ASP A CA 1
ATOM 931 C C . ASP A 1 122 ? 8.345 -3.484 11.026 1.00 69.50 122 ASP A C 1
ATOM 933 O O . ASP A 1 122 ? 8.057 -4.089 9.989 1.00 69.50 122 ASP A O 1
ATOM 937 N N . ILE A 1 123 ? 9.477 -2.783 11.160 1.00 65.00 123 ILE A N 1
ATOM 938 C CA . ILE A 1 123 ? 10.537 -2.732 10.145 1.00 65.00 123 ILE A CA 1
ATOM 939 C C . ILE A 1 123 ? 11.476 -3.918 10.355 1.00 65.00 123 ILE A C 1
ATOM 941 O O . ILE A 1 123 ? 11.926 -4.205 11.468 1.00 65.00 123 ILE A O 1
ATOM 945 N N . LEU A 1 124 ? 11.796 -4.606 9.267 1.00 65.94 124 LEU A N 1
ATOM 946 C CA . LEU A 1 124 ? 12.459 -5.903 9.296 1.00 65.94 124 LEU A CA 1
ATOM 947 C C . LEU A 1 124 ? 13.789 -5.844 8.556 1.00 65.94 124 LEU A C 1
ATOM 949 O O . LEU A 1 124 ? 13.957 -5.057 7.625 1.00 65.94 124 LEU A O 1
ATOM 953 N N . ASP A 1 125 ? 14.722 -6.703 8.949 1.00 66.31 125 ASP A N 1
ATOM 954 C CA . ASP A 1 125 ? 15.954 -6.926 8.204 1.00 66.31 125 ASP A CA 1
ATOM 955 C C . ASP A 1 125 ? 15.770 -7.960 7.080 1.00 66.31 125 ASP A C 1
ATOM 957 O O . ASP A 1 125 ? 14.691 -8.523 6.862 1.00 66.31 125 ASP A O 1
ATOM 961 N N . THR A 1 126 ? 16.867 -8.245 6.377 1.00 62.66 126 THR A N 1
ATOM 962 C CA . THR A 1 126 ? 16.919 -9.211 5.271 1.00 62.66 126 THR A CA 1
ATOM 963 C C . THR A 1 126 ? 16.599 -10.650 5.685 1.00 62.66 126 THR A C 1
ATOM 965 O O . THR A 1 126 ? 16.244 -11.472 4.841 1.00 62.66 126 THR A O 1
ATOM 968 N N . THR A 1 127 ? 16.704 -10.965 6.976 1.00 68.06 127 THR A N 1
ATOM 969 C CA . THR A 1 127 ? 16.415 -12.283 7.556 1.00 68.06 127 THR A CA 1
ATOM 970 C C . THR A 1 127 ? 14.976 -12.391 8.062 1.00 68.06 127 THR A C 1
ATOM 972 O O . THR A 1 127 ? 14.520 -13.473 8.430 1.00 68.06 127 THR A O 1
ATOM 975 N N . GLY A 1 128 ? 14.232 -11.282 8.049 1.00 62.53 128 GLY A N 1
ATOM 976 C CA . GLY A 1 128 ? 12.906 -11.193 8.638 1.00 62.53 128 GLY A CA 1
ATOM 977 C C . GLY A 1 128 ? 12.921 -10.990 10.155 1.00 62.53 128 GLY A C 1
ATOM 978 O O . GLY A 1 128 ? 11.872 -11.115 10.789 1.00 62.53 128 GLY A O 1
ATOM 979 N N . THR A 1 129 ? 14.060 -10.648 10.742 1.00 69.75 129 THR A N 1
ATOM 980 C CA . THR A 1 129 ? 14.131 -10.240 12.146 1.00 69.75 129 THR A CA 1
ATOM 981 C C . THR A 1 129 ? 13.664 -8.792 12.263 1.00 69.75 129 THR A C 1
ATOM 983 O O . THR A 1 129 ? 13.942 -7.984 11.377 1.00 69.75 129 THR A O 1
ATOM 986 N N . THR A 1 130 ? 12.931 -8.447 13.327 1.00 70.00 130 THR A N 1
ATOM 987 C CA . THR A 1 130 ? 12.574 -7.048 13.600 1.00 70.00 130 THR A CA 1
ATOM 988 C C . THR A 1 130 ? 13.850 -6.241 13.800 1.00 70.00 130 THR A C 1
ATOM 990 O O . THR A 1 130 ? 14.551 -6.407 14.795 1.00 70.00 130 THR A O 1
ATOM 993 N N . LEU A 1 131 ? 14.156 -5.392 12.821 1.00 64.06 131 LEU A N 1
ATOM 994 C CA . LEU A 1 131 ? 15.308 -4.499 12.835 1.00 64.06 131 LEU A CA 1
ATOM 995 C C . LEU A 1 131 ? 14.987 -3.258 13.665 1.00 64.06 131 LEU A C 1
ATOM 997 O O . LEU A 1 131 ? 15.814 -2.785 14.441 1.00 64.06 131 LEU A O 1
ATOM 1001 N N . GLN A 1 132 ? 13.773 -2.735 13.489 1.00 68.44 132 GLN A N 1
ATOM 1002 C CA . GLN A 1 13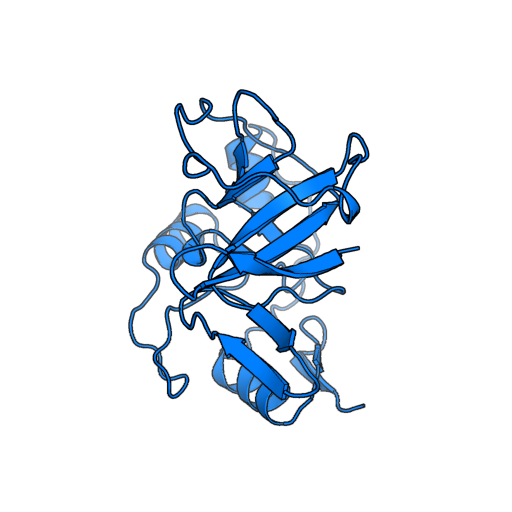2 ? 13.335 -1.516 14.138 1.00 68.44 132 GLN A CA 1
ATOM 1003 C C . GLN A 1 132 ? 11.829 -1.555 14.392 1.00 68.44 132 GLN A C 1
ATOM 1005 O O . GLN A 1 132 ? 11.019 -1.808 13.500 1.00 68.44 132 GLN A O 1
ATOM 1010 N N . HIS A 1 133 ? 11.464 -1.268 15.638 1.00 72.31 133 HIS A N 1
ATOM 1011 C CA . HIS A 1 133 ? 10.080 -1.041 16.024 1.00 72.31 133 HIS A CA 1
ATOM 1012 C C . HIS A 1 133 ? 9.528 0.174 15.280 1.00 72.31 133 HIS A C 1
ATOM 1014 O O . HIS A 1 133 ? 10.188 1.214 15.239 1.00 72.31 133 HIS A O 1
ATOM 1020 N N . ASN A 1 134 ? 8.339 0.062 14.693 1.00 74.69 134 ASN A N 1
ATOM 1021 C CA . ASN A 1 134 ? 7.718 1.189 14.006 1.00 74.69 134 ASN A CA 1
ATOM 1022 C C . ASN A 1 134 ? 7.069 2.118 15.051 1.00 74.69 134 ASN A C 1
ATOM 1024 O O . ASN A 1 134 ? 6.002 1.781 15.565 1.00 74.69 134 ASN A O 1
ATOM 1028 N N . PRO A 1 135 ? 7.641 3.300 15.353 1.00 76.31 135 PRO A N 1
ATOM 1029 C CA . PRO A 1 135 ? 7.134 4.166 16.421 1.00 76.31 135 PRO A CA 1
ATOM 1030 C C . PRO A 1 135 ? 5.721 4.693 16.136 1.00 76.31 135 PRO A C 1
ATOM 1032 O O . PRO A 1 135 ? 4.995 5.053 17.060 1.00 76.31 135 PRO A O 1
ATOM 1035 N N . PHE A 1 136 ? 5.303 4.707 14.866 1.00 78.81 136 PHE A N 1
ATOM 1036 C CA . PHE A 1 136 ? 3.946 5.087 14.488 1.00 78.81 136 PHE A CA 1
ATOM 1037 C C . PHE A 1 136 ? 2.912 4.083 15.006 1.00 78.81 136 PHE A C 1
ATOM 1039 O O . PHE A 1 136 ? 1.801 4.458 15.370 1.00 78.81 136 PHE A O 1
ATOM 1046 N N . THR A 1 137 ? 3.298 2.814 15.107 1.00 77.38 137 THR A N 1
ATOM 1047 C CA . THR A 1 137 ? 2.456 1.757 15.662 1.00 77.38 137 THR A CA 1
ATOM 1048 C C . THR A 1 137 ? 2.110 2.019 17.127 1.00 77.38 137 THR A C 1
ATOM 1050 O O . THR A 1 137 ? 0.946 1.900 17.504 1.00 77.38 137 THR A O 1
ATOM 1053 N N . ASP A 1 138 ? 3.088 2.405 17.951 1.00 80.38 138 ASP A N 1
ATOM 1054 C CA . ASP A 1 138 ? 2.838 2.702 19.369 1.00 80.38 138 ASP A CA 1
ATOM 1055 C C . ASP A 1 138 ? 1.884 3.874 19.531 1.00 80.38 138 ASP A C 1
ATOM 1057 O O . ASP A 1 138 ? 1.002 3.863 20.390 1.00 80.38 138 ASP A O 1
ATOM 1061 N N . GLU A 1 139 ? 2.045 4.891 18.688 1.00 83.31 139 GLU A N 1
ATOM 1062 C CA . GLU A 1 139 ? 1.176 6.054 18.704 1.00 83.31 139 GLU A CA 1
ATOM 1063 C C . GLU A 1 139 ? -0.254 5.696 18.281 1.00 83.31 139 GLU A C 1
ATOM 1065 O O . GLU A 1 139 ? -1.205 6.130 18.933 1.00 83.31 139 GLU A O 1
ATOM 1070 N N . LEU A 1 140 ? -0.426 4.868 17.247 1.00 83.56 140 LEU A N 1
ATOM 1071 C CA . LEU A 1 140 ? -1.737 4.361 16.832 1.00 83.56 140 LEU A CA 1
ATOM 1072 C C . LEU A 1 140 ? -2.401 3.523 17.926 1.00 83.56 140 LEU A C 1
ATOM 1074 O O . LEU A 1 140 ? -3.584 3.718 18.216 1.00 83.56 140 LEU A O 1
ATOM 1078 N N . GLN A 1 141 ? -1.645 2.630 18.563 1.00 84.31 141 GLN A N 1
ATOM 1079 C CA . GLN A 1 141 ? -2.141 1.814 19.665 1.00 84.31 141 GLN A CA 1
ATOM 1080 C C . GLN A 1 141 ? -2.516 2.688 20.867 1.00 84.31 141 GLN A C 1
ATOM 1082 O O . GLN A 1 141 ? -3.577 2.501 21.454 1.00 84.31 141 GLN A O 1
ATOM 1087 N N . SER A 1 142 ? -1.682 3.662 21.225 1.00 84.88 142 SER A N 1
ATOM 1088 C CA . SER A 1 142 ? -1.922 4.559 22.359 1.00 84.88 142 SER A CA 1
ATOM 1089 C C . SER A 1 142 ? -3.126 5.478 22.131 1.00 84.88 142 SER A C 1
ATOM 1091 O O . SER A 1 142 ? -3.963 5.639 23.019 1.00 84.88 142 SER A O 1
ATOM 1093 N N . ARG A 1 143 ? -3.255 6.061 20.931 1.00 86.62 143 ARG A N 1
ATOM 1094 C CA . ARG A 1 143 ? -4.327 7.020 20.613 1.00 86.62 143 ARG A CA 1
ATOM 1095 C C . ARG A 1 143 ? -5.654 6.356 20.269 1.00 86.62 143 ARG A C 1
ATOM 1097 O O . ARG A 1 143 ? -6.699 6.881 20.640 1.00 86.62 143 ARG A O 1
ATOM 1104 N N . TYR A 1 144 ? -5.617 5.250 19.531 1.00 88.81 144 TYR A N 1
ATOM 1105 C CA . TYR A 1 144 ? -6.809 4.648 18.926 1.00 88.81 144 TYR A CA 1
ATOM 1106 C C . TYR A 1 144 ? -7.015 3.185 19.323 1.00 88.81 144 TYR A C 1
ATOM 1108 O O . TYR A 1 144 ? -7.981 2.573 18.874 1.00 88.81 144 TYR A O 1
ATOM 1116 N N . GLY A 1 145 ? -6.127 2.589 20.127 1.00 88.31 145 GLY A N 1
ATOM 1117 C CA . GLY A 1 145 ? -6.233 1.182 20.526 1.00 88.31 145 GLY A CA 1
ATOM 1118 C C . GLY A 1 145 ? -6.167 0.211 19.348 1.00 88.31 145 GLY A C 1
ATOM 1119 O O . GLY A 1 145 ? -6.795 -0.842 19.411 1.00 88.31 145 GLY A O 1
ATOM 1120 N N . ASN A 1 146 ? -5.499 0.598 18.252 1.00 87.62 146 ASN A N 1
ATOM 1121 C CA . ASN A 1 146 ? -5.527 -0.109 16.966 1.00 87.62 146 ASN A CA 1
ATOM 1122 C C . ASN A 1 146 ? -6.949 -0.339 16.411 1.00 87.62 146 ASN A C 1
ATOM 1124 O O . ASN A 1 146 ? -7.175 -1.284 15.654 1.00 87.62 146 ASN A O 1
ATOM 1128 N N . SER A 1 147 ? -7.912 0.522 16.759 1.00 89.75 147 SER A N 1
ATOM 1129 C CA . SER A 1 147 ? -9.281 0.459 16.245 1.00 89.75 147 SER A CA 1
ATOM 1130 C C . SER A 1 147 ? -9.472 1.358 15.024 1.00 89.75 147 SER A C 1
ATOM 1132 O O . SER A 1 147 ? -9.244 2.570 15.078 1.00 89.75 147 SER A O 1
ATOM 1134 N N . LEU A 1 148 ? -9.965 0.760 13.937 1.00 89.88 148 LEU A N 1
ATOM 1135 C CA . LEU A 1 148 ? -10.367 1.450 12.714 1.00 89.88 148 LEU A CA 1
ATOM 1136 C C . LEU A 1 148 ? -11.452 2.494 12.994 1.00 89.88 148 LEU A C 1
ATOM 1138 O O . LEU A 1 148 ? -11.374 3.613 12.500 1.00 89.88 148 LEU A O 1
ATOM 1142 N N . ASP A 1 149 ? -12.443 2.146 13.807 1.00 90.56 149 ASP A N 1
ATOM 1143 C CA . ASP A 1 149 ? -13.566 3.009 14.153 1.00 90.56 149 ASP A CA 1
ATOM 1144 C C . ASP A 1 149 ? -13.129 4.195 15.010 1.00 90.56 149 ASP A C 1
ATOM 1146 O O . ASP A 1 149 ? -13.543 5.320 14.737 1.00 90.56 149 ASP A O 1
ATOM 1150 N N . GLN A 1 150 ? -12.261 3.979 16.006 1.00 89.88 150 GLN A N 1
ATOM 1151 C CA . GLN A 1 150 ? -11.696 5.075 16.807 1.00 89.88 150 GLN A CA 1
ATOM 1152 C C . GLN A 1 150 ? -10.875 6.027 15.935 1.00 89.88 150 GLN A C 1
ATOM 1154 O O . GLN A 1 150 ? -10.989 7.249 16.049 1.00 89.88 150 GLN A O 1
ATOM 1159 N N . MET A 1 151 ? -10.087 5.468 15.015 1.00 89.50 151 MET A N 1
ATOM 1160 C CA . MET A 1 151 ? -9.314 6.245 14.058 1.00 89.50 151 MET A CA 1
ATOM 1161 C C . MET A 1 151 ? -10.233 7.055 13.131 1.00 89.50 151 MET A C 1
ATOM 1163 O O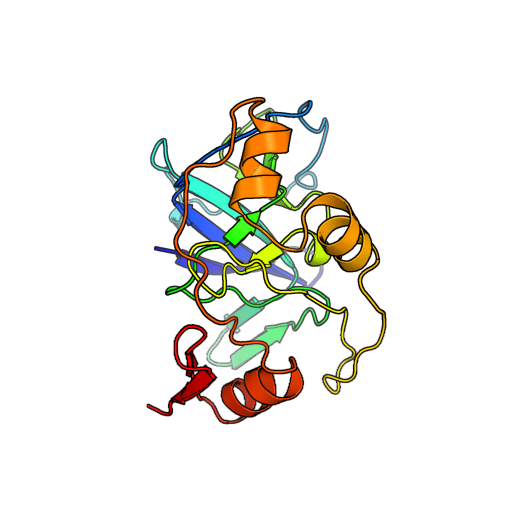 . MET A 1 151 ? -10.120 8.281 13.071 1.00 89.50 151 MET A O 1
ATOM 1167 N N . ARG A 1 152 ? -11.198 6.401 12.472 1.00 89.25 152 ARG A N 1
ATOM 1168 C CA . ARG A 1 152 ? -12.216 7.034 11.617 1.00 89.25 152 ARG A CA 1
ATOM 1169 C C . ARG A 1 152 ? -12.934 8.157 12.361 1.00 89.25 152 ARG A C 1
ATOM 1171 O O . ARG A 1 152 ? -13.054 9.262 11.829 1.00 89.25 152 ARG A O 1
ATOM 1178 N N . ALA A 1 153 ? -13.374 7.904 13.591 1.00 87.62 153 ALA A N 1
ATOM 1179 C CA . ALA A 1 153 ? -14.062 8.882 14.423 1.00 87.62 153 ALA A CA 1
ATOM 1180 C C . ALA A 1 153 ? -13.196 10.121 14.682 1.00 87.62 153 ALA A C 1
ATOM 1182 O O . ALA A 1 153 ? -13.651 11.251 14.503 1.00 87.62 153 ALA A O 1
ATOM 1183 N N . SER A 1 154 ? -11.915 9.922 15.006 1.00 87.69 154 SER A N 1
ATOM 1184 C CA . SER A 1 154 ? -10.975 11.022 15.230 1.00 87.69 154 SER A CA 1
ATOM 1185 C C . SER A 1 154 ? -10.714 11.867 13.980 1.00 87.69 154 SER A C 1
ATOM 1187 O O . SER A 1 154 ? -10.460 13.065 14.109 1.00 87.69 154 SER A O 1
ATOM 1189 N N . PHE A 1 155 ? -10.733 11.278 12.780 1.00 85.19 155 PHE A N 1
ATOM 1190 C CA . PHE A 1 155 ? -10.477 12.012 11.535 1.00 85.19 155 PHE A CA 1
ATOM 1191 C C . PHE A 1 155 ? -11.721 12.691 10.954 1.00 85.19 155 PHE A C 1
ATOM 1193 O O . PHE A 1 155 ? -11.584 13.715 10.287 1.00 85.19 155 PHE A O 1
ATOM 1200 N N . THR A 1 156 ? -12.910 12.145 11.212 1.00 83.69 156 THR A N 1
ATOM 1201 C CA . THR A 1 156 ? -14.188 12.645 10.675 1.00 83.69 156 THR A CA 1
ATOM 1202 C C . THR A 1 156 ? -14.982 13.496 11.669 1.00 83.69 156 THR A C 1
ATOM 1204 O O . THR A 1 156 ? -15.916 14.187 11.271 1.00 83.69 156 THR A O 1
ATOM 1207 N N . GLY A 1 157 ? -14.645 13.448 12.963 1.00 75.00 157 GLY A N 1
ATOM 1208 C CA . GLY A 1 157 ? -15.391 14.116 14.034 1.00 75.00 157 GLY A CA 1
ATOM 1209 C C . GLY A 1 157 ? -16.730 13.452 14.384 1.00 75.00 157 GLY A C 1
ATOM 1210 O O . GLY A 1 157 ? -17.494 14.015 15.164 1.00 75.00 157 GLY A O 1
ATOM 1211 N N . SER A 1 158 ? -17.031 12.278 13.818 1.00 62.41 158 SER A N 1
ATOM 1212 C CA . SER A 1 158 ? -18.266 11.524 14.076 1.00 62.41 158 SER A CA 1
ATOM 1213 C C . SER A 1 158 ? -18.023 10.404 15.093 1.00 62.41 158 SER A C 1
ATOM 1215 O O . SER A 1 158 ? -16.961 9.790 15.051 1.00 62.41 158 SER A O 1
ATOM 1217 N N . PRO A 1 159 ? -18.965 10.098 16.004 1.00 54.03 159 PRO A N 1
ATOM 1218 C CA . PRO A 1 159 ? -18.804 8.981 16.932 1.00 54.03 159 PRO A CA 1
ATOM 1219 C C . PRO A 1 159 ? -18.701 7.643 16.172 1.00 54.03 159 PRO A C 1
ATOM 1221 O O . PRO A 1 159 ? -19.367 7.480 15.145 1.00 54.03 159 PRO A O 1
ATOM 1224 N N . PRO A 1 160 ? -17.881 6.688 16.651 1.00 54.69 160 PRO A N 1
ATOM 1225 C CA . PRO A 1 160 ? -17.729 5.394 15.997 1.00 54.69 160 PRO A CA 1
ATOM 1226 C C . PRO A 1 160 ? -19.074 4.645 15.974 1.00 54.69 160 PRO A C 1
ATOM 1228 O O . PRO A 1 160 ? -19.799 4.678 16.977 1.00 54.69 160 PRO A O 1
ATOM 1231 N N . PRO A 1 161 ? -19.435 3.961 14.870 1.00 54.91 161 PRO A N 1
ATOM 1232 C CA . PRO A 1 161 ? -20.568 3.043 14.871 1.00 54.91 161 PRO A CA 1
ATOM 1233 C C . PRO A 1 161 ? -20.380 1.973 15.961 1.00 54.91 161 PRO A C 1
ATOM 1235 O O . PRO A 1 161 ? -19.245 1.586 16.246 1.00 54.91 161 PRO A O 1
ATOM 1238 N N . PRO A 1 162 ? -21.456 1.470 16.588 1.00 44.34 162 PRO A N 1
ATOM 1239 C CA . PRO A 1 162 ? -21.344 0.344 17.504 1.00 44.34 162 PRO A CA 1
ATOM 1240 C C . PRO A 1 162 ? -20.970 -0.915 16.713 1.00 44.34 162 PRO A C 1
ATOM 1242 O O . PRO A 1 162 ? -21.813 -1.506 16.040 1.00 44.34 162 PRO A O 1
ATOM 1245 N N . THR A 1 163 ? -19.707 -1.323 16.801 1.00 53.81 163 THR A N 1
ATOM 1246 C CA . THR A 1 163 ? -19.204 -2.537 16.148 1.00 53.81 163 THR A CA 1
ATOM 1247 C C . THR A 1 163 ? -19.092 -3.662 17.179 1.00 53.81 163 THR A C 1
ATOM 1249 O O . THR A 1 163 ? -18.545 -3.436 18.262 1.00 53.81 163 THR A O 1
ATOM 1252 N N . PRO A 1 164 ? -19.601 -4.877 16.897 1.00 45.41 164 PRO A N 1
ATOM 1253 C CA . PRO A 1 164 ? -19.372 -6.025 17.766 1.00 45.41 164 PRO A CA 1
ATOM 1254 C C . PRO A 1 164 ? -17.871 -6.299 17.832 1.00 45.41 164 PRO A C 1
ATOM 1256 O O . PRO A 1 164 ? -17.247 -6.469 16.792 1.00 45.41 164 PRO A O 1
ATOM 1259 N N . THR A 1 165 ? -17.297 -6.326 19.036 1.00 46.81 165 THR A N 1
ATOM 1260 C CA . THR A 1 165 ? -15.884 -6.647 19.272 1.00 46.81 165 THR A CA 1
ATOM 1261 C C . THR A 1 165 ? -15.613 -8.084 18.818 1.00 46.81 165 THR A C 1
ATOM 1263 O O . THR A 1 165 ? -16.012 -9.013 19.527 1.00 46.81 165 THR A O 1
ATOM 1266 N N . PRO A 1 166 ? -14.949 -8.323 17.672 1.00 51.47 166 PRO A N 1
ATOM 1267 C CA . PRO A 1 166 ? -14.449 -9.651 17.367 1.00 51.47 166 PRO A CA 1
ATOM 1268 C C . PRO A 1 166 ? -13.294 -9.912 18.333 1.00 51.47 166 PRO A C 1
ATOM 1270 O O . PRO A 1 166 ? -12.525 -9.000 18.649 1.00 51.47 166 PRO A O 1
ATOM 1273 N N . THR A 1 167 ? -13.159 -11.137 18.834 1.00 54.44 167 THR A N 1
ATOM 1274 C CA . THR A 1 167 ? -11.965 -11.504 19.597 1.00 54.44 167 THR A CA 1
ATOM 1275 C C . THR A 1 167 ? -10.756 -11.363 18.667 1.00 54.44 167 THR A C 1
ATOM 1277 O O . THR A 1 167 ? -10.720 -12.039 17.640 1.00 54.44 167 THR A O 1
ATOM 1280 N N . PRO A 1 168 ? -9.803 -10.464 18.964 1.00 54.81 168 PRO A N 1
ATOM 1281 C CA . PRO A 1 168 ? -8.733 -10.145 18.041 1.00 54.81 168 PRO A CA 1
ATOM 1282 C C . PRO A 1 168 ? -7.827 -11.354 17.836 1.00 54.81 168 PRO A C 1
ATOM 1284 O O . PRO A 1 168 ? -7.226 -11.879 18.777 1.00 54.81 168 PRO A O 1
ATOM 1287 N N . CYS A 1 169 ? -7.689 -11.748 16.579 1.00 57.12 169 CYS A N 1
ATOM 1288 C CA . CYS A 1 169 ? -6.571 -12.539 16.126 1.00 57.12 169 CYS A CA 1
ATOM 1289 C C . CYS A 1 169 ? -5.309 -11.672 16.227 1.00 57.12 169 CYS A C 1
ATOM 1291 O O . CYS A 1 169 ? -5.131 -10.752 15.432 1.00 57.12 169 CYS A O 1
ATOM 1293 N N . ASN A 1 170 ? -4.432 -11.927 17.201 1.00 62.34 170 ASN A N 1
ATOM 1294 C CA . ASN A 1 170 ? -3.127 -11.260 17.285 1.00 62.34 170 ASN A CA 1
ATOM 1295 C C . ASN A 1 170 ? -1.987 -12.273 17.085 1.00 62.34 170 ASN A C 1
ATOM 1297 O O . ASN A 1 170 ? -1.259 -12.589 18.032 1.00 62.34 170 ASN A O 1
ATOM 1301 N N . PRO A 1 171 ? -1.858 -12.864 15.885 1.00 63.22 171 PRO A N 1
ATOM 1302 C CA . PRO A 1 171 ? -0.741 -13.728 15.593 1.00 63.22 171 PRO A CA 1
ATOM 1303 C C . PRO A 1 171 ? 0.481 -12.824 15.469 1.00 63.22 171 PRO A C 1
ATOM 1305 O O . PRO A 1 171 ? 0.493 -11.876 14.684 1.00 63.22 171 PRO A O 1
ATOM 1308 N N . GLY A 1 172 ? 1.525 -13.108 16.244 1.00 61.16 172 GLY A N 1
ATOM 1309 C CA . GLY A 1 172 ? 2.799 -12.423 16.048 1.00 61.16 172 GLY A CA 1
ATOM 1310 C C . GLY A 1 172 ? 3.233 -12.534 14.582 1.00 61.16 172 GLY A C 1
ATOM 1311 O O . GLY A 1 172 ? 3.030 -13.578 13.953 1.00 61.16 172 GLY A O 1
ATOM 1312 N N . LEU A 1 173 ? 3.848 -11.477 14.037 1.00 57.38 173 LEU A N 1
ATOM 1313 C CA . LEU A 1 173 ? 4.269 -11.387 12.627 1.00 57.38 173 LEU A CA 1
ATOM 1314 C C . LEU A 1 173 ? 5.087 -12.604 12.152 1.00 57.38 173 LEU A C 1
ATOM 1316 O O . LEU A 1 173 ? 5.053 -12.948 10.971 1.00 57.38 173 LEU A O 1
ATOM 1320 N N . THR A 1 174 ? 5.772 -13.294 13.065 1.00 66.25 174 THR A N 1
ATOM 1321 C CA . THR A 1 174 ? 6.482 -14.557 12.822 1.00 66.25 174 THR A CA 1
ATOM 1322 C C . THR A 1 174 ? 5.576 -15.662 12.271 1.00 66.25 174 THR A C 1
ATOM 1324 O O . THR A 1 174 ? 5.977 -16.380 11.358 1.00 66.25 174 THR A O 1
ATOM 1327 N N . ALA A 1 175 ? 4.349 -15.800 12.781 1.00 73.88 175 ALA A N 1
ATOM 1328 C CA . ALA A 1 175 ? 3.405 -16.824 12.334 1.00 73.88 175 ALA A CA 1
ATOM 1329 C C . ALA A 1 175 ? 2.898 -16.535 10.912 1.00 73.88 175 ALA A C 1
ATOM 1331 O O . ALA A 1 175 ? 2.922 -17.419 10.052 1.00 73.88 175 ALA A O 1
ATOM 1332 N N . ILE A 1 176 ? 2.555 -15.271 10.647 1.00 72.06 176 ILE A N 1
ATOM 1333 C CA . ILE A 1 176 ? 2.136 -14.784 9.327 1.00 72.06 176 ILE A CA 1
ATOM 1334 C C . ILE A 1 176 ? 3.256 -15.008 8.303 1.00 72.06 176 ILE A C 1
ATOM 1336 O O . ILE A 1 176 ? 3.028 -15.554 7.226 1.00 72.06 176 ILE A O 1
ATOM 1340 N N . ARG A 1 177 ? 4.500 -14.650 8.636 1.00 61.19 177 ARG A N 1
ATOM 1341 C CA . ARG A 1 177 ? 5.616 -14.788 7.692 1.00 61.19 177 ARG A CA 1
ATOM 1342 C C . ARG A 1 177 ? 6.088 -16.220 7.507 1.00 61.19 177 ARG A C 1
ATOM 1344 O O . ARG A 1 177 ? 6.431 -16.582 6.389 1.00 61.19 177 ARG A O 1
ATOM 1351 N N . SER A 1 178 ? 6.052 -17.055 8.544 1.00 74.56 178 SER A N 1
ATOM 1352 C CA . SER A 1 178 ? 6.307 -18.494 8.393 1.00 74.56 178 SER A CA 1
ATOM 1353 C C . SER A 1 178 ? 5.291 -19.148 7.450 1.00 74.56 178 SER A C 1
ATOM 1355 O O . SER A 1 178 ? 5.622 -20.091 6.732 1.00 74.56 178 SER A O 1
ATOM 1357 N N . CYS A 1 179 ? 4.060 -18.636 7.419 1.00 78.69 179 CYS A N 1
ATOM 1358 C CA . CYS A 1 179 ? 3.070 -19.035 6.430 1.00 78.69 179 CYS A CA 1
ATOM 1359 C C . CYS A 1 179 ? 3.478 -18.601 5.018 1.00 78.69 179 CYS A C 1
ATOM 1361 O O . CYS A 1 179 ? 3.666 -19.439 4.138 1.00 78.69 179 CYS A O 1
ATOM 1363 N N . GLN A 1 180 ? 3.726 -17.303 4.833 1.00 75.06 180 GLN A N 1
ATOM 1364 C CA . GLN A 1 180 ? 4.051 -16.719 3.529 1.00 75.06 180 GLN A CA 1
ATOM 1365 C C . GLN A 1 180 ? 5.362 -17.256 2.931 1.00 75.06 180 GLN A C 1
ATOM 1367 O O . GLN A 1 180 ? 5.431 -17.529 1.735 1.00 75.06 180 GLN A O 1
ATOM 1372 N N . GLN A 1 181 ? 6.396 -17.478 3.748 1.00 70.12 181 GLN A N 1
ATOM 1373 C CA . GLN A 1 181 ? 7.671 -18.069 3.315 1.00 70.12 181 GLN A CA 1
ATOM 1374 C C . GLN A 1 181 ? 7.516 -19.507 2.817 1.00 70.12 181 GLN A C 1
ATOM 1376 O O . GLN A 1 181 ? 8.279 -19.945 1.959 1.00 70.12 181 GLN A O 1
ATOM 1381 N N . ARG A 1 182 ? 6.523 -20.238 3.331 1.00 75.88 182 ARG A N 1
ATOM 1382 C CA . ARG A 1 182 ? 6.180 -21.590 2.875 1.00 75.88 182 ARG A CA 1
ATOM 1383 C C . ARG A 1 182 ? 5.169 -21.585 1.723 1.00 75.88 182 ARG A C 1
ATOM 1385 O O . ARG A 1 182 ? 4.638 -22.636 1.388 1.00 75.88 182 ARG A O 1
ATOM 1392 N N . GLY A 1 183 ? 4.912 -20.421 1.119 1.00 69.19 183 GLY A N 1
ATOM 1393 C CA . GLY A 1 183 ? 3.960 -20.260 0.019 1.00 69.19 183 GLY A CA 1
ATOM 1394 C C . GLY A 1 183 ? 2.491 -20.266 0.450 1.00 69.19 183 GLY A C 1
ATOM 1395 O O . GLY A 1 183 ? 1.620 -20.368 -0.406 1.00 69.19 183 GLY A O 1
ATOM 1396 N N . GLY A 1 184 ? 2.210 -20.175 1.753 1.00 75.94 184 GLY A N 1
ATOM 1397 C CA . GLY A 1 184 ? 0.853 -20.136 2.289 1.00 75.94 184 GLY A CA 1
ATOM 1398 C C . GLY A 1 184 ? 0.255 -18.727 2.341 1.00 75.94 184 GLY A C 1
ATOM 1399 O O . GLY A 1 184 ? 0.972 -17.728 2.444 1.00 75.94 184 GLY A O 1
ATOM 1400 N N . GLY A 1 185 ? -1.075 -18.651 2.297 1.00 73.94 185 GLY A N 1
ATOM 1401 C CA . GLY A 1 185 ? -1.855 -17.442 2.560 1.00 73.94 185 GLY A CA 1
ATOM 1402 C C . GLY A 1 185 ? -2.280 -17.394 4.026 1.00 73.94 185 GLY A C 1
ATOM 1403 O O . GLY A 1 185 ? -2.819 -18.373 4.547 1.00 73.94 185 GLY A O 1
ATOM 1404 N N . TRP A 1 186 ? -2.026 -16.278 4.710 1.00 80.44 186 TRP A N 1
ATOM 1405 C CA . TRP A 1 186 ? -2.473 -16.103 6.092 1.00 80.44 186 TRP A CA 1
ATOM 1406 C C . TRP A 1 186 ? -3.912 -15.590 6.130 1.00 80.44 186 TRP A C 1
ATOM 1408 O O . TRP A 1 186 ? -4.208 -14.559 5.531 1.00 80.44 186 TRP A O 1
ATOM 1418 N N . ASP A 1 187 ? -4.770 -16.290 6.865 1.00 74.62 187 ASP A N 1
ATOM 1419 C CA . ASP A 1 187 ? -6.132 -15.876 7.171 1.00 74.62 187 ASP A CA 1
ATOM 1420 C C . ASP A 1 187 ? -6.151 -15.129 8.514 1.00 74.62 187 ASP A C 1
ATOM 1422 O O . ASP A 1 187 ? -5.880 -15.681 9.587 1.00 74.62 187 ASP A O 1
ATOM 1426 N N . TYR A 1 188 ? -6.451 -13.836 8.433 1.00 67.50 188 TYR A N 1
ATOM 1427 C CA . TYR A 1 188 ? -6.488 -12.922 9.568 1.00 67.50 188 TYR A CA 1
ATOM 1428 C C . TYR A 1 188 ? -7.796 -13.002 10.371 1.00 67.50 188 TYR A C 1
ATOM 1430 O O . TYR A 1 188 ? -7.808 -12.580 11.528 1.00 67.50 188 TYR A O 1
ATOM 1438 N N . GLU A 1 189 ? -8.859 -13.595 9.813 1.00 64.56 189 GLU A N 1
ATOM 1439 C CA . GLU A 1 189 ? -10.109 -13.856 10.531 1.00 64.56 189 GLU A CA 1
ATOM 1440 C C . GLU A 1 189 ? -9.990 -15.112 11.401 1.00 64.56 189 GLU A C 1
ATOM 1442 O O . GLU A 1 189 ? -10.406 -15.105 12.561 1.00 64.56 189 GLU A O 1
ATOM 1447 N N . SER A 1 190 ? -9.387 -16.182 10.872 1.00 69.94 190 SER A N 1
ATOM 1448 C CA . SER A 1 190 ? -9.244 -17.460 11.590 1.00 69.94 190 SER A CA 1
ATOM 1449 C C . SER A 1 190 ? -7.919 -17.634 12.343 1.00 69.94 190 SER A C 1
ATOM 1451 O O . SER A 1 190 ? -7.781 -18.577 13.124 1.00 69.94 190 SER A O 1
ATOM 1453 N N . CYS A 1 191 ? -6.940 -16.746 12.141 1.00 77.25 191 CYS A N 1
ATOM 1454 C CA . CYS A 1 191 ? -5.552 -16.921 12.592 1.00 77.25 191 CYS A CA 1
ATOM 1455 C C . CYS A 1 191 ? -4.858 -18.163 12.033 1.00 77.25 191 CYS A C 1
ATOM 1457 O O . CYS A 1 191 ? -4.007 -18.750 12.714 1.00 77.25 191 CYS A O 1
ATOM 1459 N N . GLN A 1 192 ? -5.223 -18.608 10.834 1.00 81.62 192 GLN A N 1
ATOM 1460 C CA . GLN A 1 192 ? -4.670 -19.832 10.271 1.00 81.62 192 GLN A CA 1
ATOM 1461 C C . GLN A 1 192 ? -3.847 -19.564 9.023 1.00 81.62 192 GLN A C 1
ATOM 1463 O O . GLN A 1 192 ? -4.150 -18.715 8.192 1.00 81.62 192 GLN A O 1
ATOM 1468 N N . CYS A 1 193 ? -2.777 -20.339 8.889 1.00 82.50 193 CYS A N 1
ATOM 1469 C CA . CYS A 1 193 ? -2.061 -20.432 7.634 1.00 82.50 193 CYS A CA 1
ATOM 1470 C C . CYS A 1 193 ? -2.761 -21.449 6.733 1.00 82.50 193 CYS A C 1
ATOM 1472 O O . CYS A 1 193 ? -2.901 -22.611 7.120 1.00 82.50 193 CYS A O 1
ATOM 1474 N N . SER A 1 194 ? -3.148 -21.027 5.536 1.00 84.56 194 SER A N 1
ATOM 1475 C CA . SER A 1 194 ? -3.685 -21.894 4.489 1.00 84.56 194 SER A CA 1
ATOM 1476 C C . SER A 1 194 ? -2.625 -22.145 3.416 1.00 84.56 194 SER A C 1
ATOM 1478 O O . SER A 1 194 ? -1.821 -21.265 3.109 1.00 84.56 194 SER A O 1
ATOM 1480 N N . TYR A 1 195 ? -2.604 -23.352 2.856 1.00 78.31 195 TYR A N 1
ATOM 1481 C CA . TYR A 1 195 ? -1.719 -23.729 1.754 1.00 78.31 195 TYR A CA 1
ATOM 1482 C C . TYR A 1 195 ? -2.582 -24.098 0.549 1.00 78.31 195 TYR A C 1
ATOM 1484 O O . TYR A 1 195 ? -3.575 -24.810 0.716 1.00 78.31 195 TYR A O 1
ATOM 1492 N N . TYR A 1 196 ? -2.209 -23.588 -0.624 1.00 61.34 196 TYR A N 1
ATOM 1493 C CA . TYR A 1 196 ? -2.824 -23.928 -1.909 1.00 61.34 196 TYR A CA 1
ATOM 1494 C C . TYR A 1 196 ? -2.134 -25.136 -2.543 1.00 61.34 196 TYR A C 1
ATOM 1496 O O . TYR A 1 196 ? -0.891 -25.231 -2.414 1.00 61.34 196 TYR A O 1
#

pLDDT: mean 78.99, std 11.86, range [44.34, 94.31]

Secondary structure (DSSP, 8-state):
--EEEEEEETTTEEEEEEEEE-S-----PPPPSS-S-TT-PPPGGG-SPPTTEEEEEEE-EEEEETTEEEEE--TTSPPP-TT--EEE-EEE-SSSTTEEEETTGGGGEEEEEETTEEPP--EE-TTS-EEE--HHHHHHHHHHTTBHHHHHHHHHSSPPP----PPP----HHHHHHHHHTTPEEETTTTEEE--

Sequence (196 aa):
MIAAKSYAVEDDSIVTWSKFKILESWRQVAACSACIRDGLAPPTDMLPLNPDEILVLRGGGSLAVNGVLLKSIMYDFPQFSFDHNYVLFFQRDPSQPQVGSLWLGGNGVLPIVSGNQLATVDILDTTGTTLQHNPFTDELQSRYGNSLDQMRASFTGSPPPPTPTPTPCNPGLTAIRSCQQRGGGWDYESCQCSYY

Radius of gyration: 17.44 Å; chains: 1; bounding box: 41×44×44 Å